Protein AF-A0A0Q9AGZ7-F1 (afdb_monomer)

Nearest PDB structures (foldseek):
  6tye-assembly1_F  TM=3.875E-01  e=1.048E-02  Mycobacterium tuberculosis
  6jcy-assembly1_F  TM=3.691E-01  e=4.729E-02  Mycobacterium tuberculosis H37Rv
  3mzy-assembly1_A  TM=5.486E-01  e=6.631E+00  Fusobacterium nucleatum subsp. nucleatum ATCC 25586

Foldseek 3Di:
DDPPPLCQACADDPSNPVNLVVLLPPPPQPPDDQLPLPDCSRHDPVLDDPDPVSSLVSLCSNQLVVQLVLQLVVCVVQDDPVCSVVLSVVLSVVLSVVLVVCVVVDPRSSVVSNLSSVVSVQVPHDPVRRPLDDQLVNVLVLLDPPDDDPPDPVVVSVVSVVLVVVLLVPDDPPLSVLSVVVSVPDDLVRSCVVVVHDSVVSVVSPVVSSVSSRVVSVVVVVVVVVVVVVVVVCVVVVVVVVVVVCVVVVVPD

Solvent-accessible surface area (backbone atoms only — not comparable to full-atom values): 14685 Å² total; per-residue (Å²): 135,83,83,77,81,52,75,45,14,52,50,86,54,87,74,7,57,64,36,32,49,55,64,73,67,55,86,64,74,95,75,61,73,81,64,57,59,76,43,65,83,38,37,37,81,86,64,52,52,94,52,78,68,37,42,54,51,44,40,44,71,63,45,47,68,56,49,37,53,53,43,46,60,55,33,66,79,79,42,60,81,91,50,31,60,62,53,26,53,54,39,38,53,52,33,56,56,58,40,61,80,44,43,88,76,45,96,53,46,72,60,51,44,54,53,50,33,50,54,52,51,55,70,72,38,56,80,91,70,46,73,84,68,76,58,61,86,56,53,46,67,65,56,73,87,85,69,88,62,96,84,60,63,69,62,61,57,51,54,52,50,53,53,49,52,52,49,47,67,71,42,58,85,69,31,30,57,53,48,52,44,43,55,74,66,48,50,61,64,55,49,9,60,77,69,73,47,52,50,67,58,44,52,50,34,46,53,50,46,50,51,53,45,47,53,50,45,54,47,54,48,51,52,52,53,51,51,52,52,49,51,53,49,51,65,55,46,51,59,52,51,51,53,52,51,39,57,72,70,62,70,68,129

pLDDT: mean 76.77, std 16.95, range [33.75, 97.56]

Mean predicted aligned error: 14.32 Å

Structure (mmCIF, N/CA/C/O backbone):
data_AF-A0A0Q9AGZ7-F1
#
_entry.id   AF-A0A0Q9AGZ7-F1
#
loop_
_atom_site.group_PDB
_atom_site.id
_atom_site.type_symbol
_atom_site.label_atom_id
_atom_site.label_alt_id
_atom_site.label_comp_id
_atom_site.label_asym_id
_atom_site.label_entity_id
_atom_site.label_seq_id
_atom_site.pdbx_PDB_ins_code
_atom_site.Cartn_x
_atom_site.Cartn_y
_atom_site.Cartn_z
_atom_site.occupancy
_atom_site.B_iso_or_equiv
_atom_site.auth_seq_id
_atom_site.auth_comp_id
_atom_site.auth_asym_id
_atom_site.auth_atom_id
_atom_site.pdbx_PDB_model_num
ATOM 1 N N . MET A 1 1 ? -26.640 -14.065 -37.646 1.00 38.88 1 MET A N 1
ATOM 2 C CA . MET A 1 1 ? -25.743 -13.025 -37.095 1.00 38.88 1 MET A CA 1
ATOM 3 C C . MET A 1 1 ? -26.274 -12.614 -35.732 1.00 38.88 1 MET A C 1
ATOM 5 O O . MET A 1 1 ? -27.255 -11.886 -35.666 1.00 38.88 1 MET A O 1
ATOM 9 N N . LEU A 1 2 ? -25.707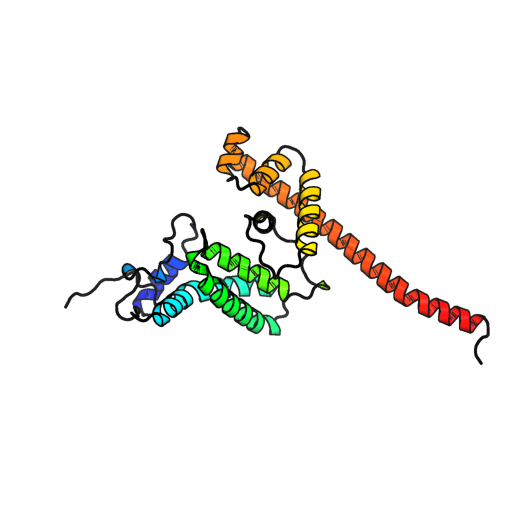 -13.154 -34.653 1.00 33.75 2 LEU A N 1
ATOM 10 C CA . LEU A 1 2 ? -26.087 -12.782 -33.288 1.00 33.75 2 LEU A CA 1
ATOM 11 C C . LEU A 1 2 ? -25.382 -11.466 -32.945 1.00 33.75 2 LEU A C 1
ATOM 13 O O . LEU A 1 2 ? -24.158 -11.434 -32.840 1.00 33.75 2 LEU A O 1
ATOM 17 N N . LYS A 1 3 ? -26.145 -10.376 -32.809 1.00 38.19 3 LYS A N 1
ATOM 18 C CA . LYS A 1 3 ? -25.663 -9.152 -32.160 1.00 38.19 3 LYS A CA 1
ATOM 19 C C . LYS A 1 3 ? -25.454 -9.490 -30.687 1.00 38.19 3 LYS A C 1
ATOM 21 O O . LYS A 1 3 ? -26.411 -9.563 -29.922 1.00 38.19 3 LYS A O 1
ATOM 26 N N . ASN A 1 4 ? -24.213 -9.792 -30.327 1.00 45.59 4 ASN A N 1
ATOM 27 C CA . ASN A 1 4 ? -23.828 -10.049 -28.950 1.00 45.59 4 ASN A CA 1
ATOM 28 C C . ASN A 1 4 ? -23.825 -8.694 -28.223 1.00 45.59 4 ASN A C 1
ATOM 30 O O . ASN A 1 4 ? -22.863 -7.938 -28.319 1.00 45.59 4 ASN A O 1
ATOM 34 N N . ASN A 1 5 ? -24.946 -8.364 -27.577 1.00 46.03 5 ASN A N 1
ATOM 35 C CA . ASN A 1 5 ? -25.143 -7.176 -26.744 1.00 46.03 5 ASN A CA 1
ATOM 36 C C . ASN A 1 5 ? -24.311 -7.277 -25.451 1.00 46.03 5 ASN A C 1
ATOM 38 O O . ASN A 1 5 ? -24.857 -7.323 -24.352 1.00 46.03 5 ASN A O 1
ATOM 42 N N . SER A 1 6 ? -22.983 -7.319 -25.550 1.00 52.56 6 SER A N 1
ATOM 43 C CA . SER A 1 6 ? -22.134 -7.066 -24.388 1.00 52.56 6 SER A CA 1
ATOM 44 C C . SER A 1 6 ? -22.050 -5.550 -24.188 1.00 52.56 6 SER A C 1
ATOM 46 O O . SER A 1 6 ? -21.030 -4.939 -24.495 1.00 52.56 6 SER A O 1
ATOM 48 N N . THR A 1 7 ? -23.111 -4.930 -23.665 1.00 62.38 7 THR A N 1
ATOM 49 C CA . THR A 1 7 ? -23.115 -3.517 -23.217 1.00 62.38 7 THR A C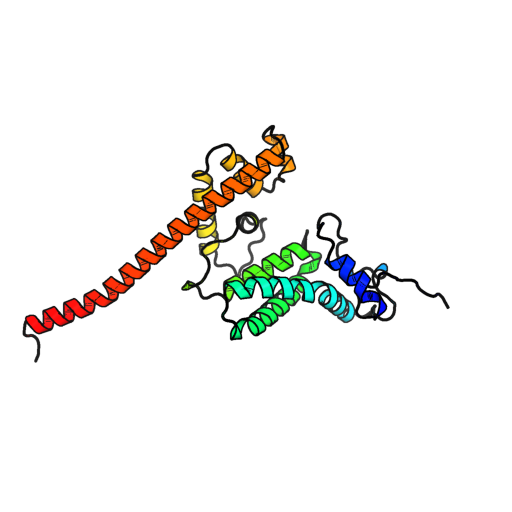A 1
ATOM 50 C C . THR A 1 7 ? -22.111 -3.242 -22.089 1.00 62.38 7 THR A C 1
ATOM 52 O O . THR A 1 7 ? -22.008 -2.122 -21.600 1.00 62.38 7 THR A O 1
ATOM 55 N N . HIS A 1 8 ? -21.362 -4.259 -21.657 1.00 74.19 8 HIS A N 1
ATOM 56 C CA . HIS A 1 8 ? -20.438 -4.205 -20.534 1.00 74.19 8 HIS A CA 1
ATOM 57 C C . HIS A 1 8 ? -19.074 -4.816 -20.877 1.00 74.19 8 HIS A C 1
ATOM 59 O O . HIS A 1 8 ? -18.523 -5.593 -20.103 1.00 74.19 8 HIS A O 1
ATOM 65 N N . CYS A 1 9 ? -18.531 -4.494 -22.056 1.00 83.25 9 CYS A N 1
ATOM 66 C CA . CYS A 1 9 ? -17.141 -4.829 -22.361 1.00 83.25 9 CYS A CA 1
ATOM 67 C C . CYS A 1 9 ? -16.195 -4.021 -21.454 1.00 83.25 9 CYS A C 1
ATOM 69 O O . CYS A 1 9 ? -16.395 -2.822 -21.276 1.00 83.25 9 CYS A O 1
ATOM 71 N N . LEU A 1 10 ? -15.150 -4.651 -20.915 1.00 84.19 10 LEU A N 1
ATOM 72 C CA . LEU A 1 10 ? -14.108 -3.998 -20.108 1.00 84.19 10 LEU A CA 1
ATOM 73 C C . LEU A 1 10 ? -12.858 -3.583 -20.909 1.00 84.19 10 LEU A C 1
ATOM 75 O O . LEU A 1 10 ? -11.932 -3.009 -20.338 1.00 84.19 10 LEU A O 1
ATOM 79 N N . GLY A 1 11 ? -12.827 -3.862 -22.216 1.00 81.69 11 GLY A N 1
ATOM 80 C CA . GLY A 1 11 ? -11.706 -3.550 -23.111 1.00 81.69 11 GLY A CA 1
ATOM 81 C C . GLY A 1 11 ? -11.630 -2.086 -23.561 1.00 81.69 11 GLY A C 1
ATOM 82 O O . GLY A 1 11 ? -12.098 -1.183 -22.868 1.00 81.69 11 GLY A O 1
ATOM 83 N N . TRP A 1 12 ? -11.036 -1.842 -24.734 1.00 77.44 12 TRP A N 1
ATOM 84 C CA . TRP A 1 12 ? -10.798 -0.503 -25.312 1.00 77.44 12 TRP A CA 1
ATOM 85 C C . TRP A 1 12 ? -11.701 -0.153 -26.514 1.00 77.44 12 TRP A C 1
ATOM 87 O O . TRP A 1 12 ? -11.361 0.731 -27.296 1.00 77.44 12 TRP A O 1
ATOM 97 N N . CYS A 1 13 ? -12.833 -0.835 -26.708 1.00 81.62 13 CYS A N 1
ATOM 98 C CA . CYS A 1 13 ? -13.791 -0.439 -27.746 1.00 81.62 13 CYS A CA 1
ATOM 99 C C . CYS A 1 13 ? -14.525 0.865 -27.365 1.00 81.62 13 CYS A C 1
ATOM 101 O O . CYS A 1 13 ? -14.605 1.219 -26.195 1.00 81.62 13 CYS A O 1
ATOM 103 N N . GLU A 1 14 ? -15.079 1.600 -28.331 1.00 75.00 14 GLU A N 1
ATOM 104 C CA . GLU A 1 14 ? -15.773 2.871 -28.042 1.00 75.00 14 GLU A CA 1
ATOM 105 C C . GLU A 1 14 ? -16.910 2.696 -27.015 1.00 75.00 14 GLU A C 1
ATOM 107 O O . GLU A 1 14 ? -17.035 3.496 -26.089 1.00 75.00 14 GLU A O 1
ATOM 112 N N . ASP A 1 15 ? -17.624 1.569 -27.079 1.00 70.00 15 ASP A N 1
ATOM 113 C CA . ASP A 1 15 ? -18.735 1.235 -26.178 1.00 70.00 15 ASP A CA 1
ATOM 114 C C . ASP A 1 15 ? -18.304 0.777 -24.765 1.00 70.00 15 ASP A C 1
ATOM 116 O O . ASP A 1 15 ? -19.149 0.589 -23.890 1.00 70.00 15 ASP A O 1
ATOM 120 N N . SER A 1 16 ? -17.007 0.557 -24.499 1.00 73.19 16 SER A N 1
ATOM 121 C CA . SER A 1 16 ? -16.539 0.037 -23.199 1.00 73.19 16 SER A CA 1
ATOM 122 C C . SER A 1 16 ? -16.170 1.117 -22.189 1.00 73.19 16 SER A C 1
ATOM 124 O O . SER A 1 16 ? -15.950 0.796 -21.020 1.00 73.19 16 SER A O 1
ATOM 126 N N . GLN A 1 17 ? -16.090 2.391 -22.587 1.00 72.25 17 GLN A N 1
ATOM 127 C CA . GLN A 1 17 ? -15.606 3.445 -21.689 1.00 72.25 17 GLN A CA 1
ATOM 128 C C . GLN A 1 17 ? -16.493 3.607 -20.448 1.00 72.25 17 GLN A C 1
ATOM 130 O O . GLN A 1 17 ? -15.970 3.675 -19.334 1.00 72.25 17 GLN A O 1
ATOM 135 N N . GLU A 1 18 ? -17.817 3.601 -20.621 1.00 74.81 18 GLU A N 1
ATOM 136 C CA . GLU A 1 18 ? -18.776 3.722 -19.517 1.00 74.81 18 GLU A CA 1
ATOM 137 C C . GLU A 1 18 ? -18.769 2.489 -18.607 1.00 74.81 18 GLU A C 1
ATOM 139 O O . GLU A 1 18 ? -18.687 2.619 -17.386 1.00 74.81 18 GLU A O 1
ATOM 144 N N . ALA A 1 19 ? -18.787 1.285 -19.185 1.00 74.31 19 ALA A N 1
ATOM 145 C CA . ALA A 1 19 ? -18.756 0.036 -18.426 1.00 74.31 19 ALA A CA 1
ATOM 146 C C . ALA A 1 19 ? -17.454 -0.122 -17.632 1.00 74.31 19 ALA A C 1
ATOM 148 O O . ALA A 1 19 ? -17.472 -0.501 -16.458 1.00 74.31 19 ALA A O 1
ATOM 149 N N . ARG A 1 20 ? -16.323 0.237 -18.247 1.00 76.88 20 ARG A N 1
ATOM 150 C CA . ARG A 1 20 ? -15.022 0.255 -17.585 1.00 76.88 20 ARG A CA 1
ATOM 151 C C . ARG A 1 20 ? -15.013 1.296 -16.474 1.00 76.88 20 ARG A C 1
ATOM 153 O O . ARG A 1 20 ? -14.640 0.961 -15.359 1.00 76.88 20 ARG A O 1
ATOM 160 N N . ALA A 1 21 ? -15.475 2.522 -16.715 1.00 72.50 21 ALA A N 1
ATOM 161 C CA . ALA A 1 21 ? -15.582 3.532 -15.662 1.00 72.50 21 ALA A CA 1
ATOM 162 C C . ALA A 1 21 ? -16.439 3.028 -14.486 1.00 72.50 21 ALA A C 1
ATOM 164 O O . ALA A 1 21 ? -15.986 3.069 -13.344 1.00 72.50 21 ALA A O 1
ATOM 165 N N . ALA A 1 22 ? -17.616 2.460 -14.752 1.00 74.75 22 ALA A N 1
ATOM 166 C CA . ALA A 1 22 ? -18.500 1.905 -13.728 1.00 74.75 22 ALA A CA 1
ATOM 167 C C . ALA A 1 22 ? -17.847 0.765 -12.924 1.00 74.75 22 ALA A C 1
ATOM 169 O O . ALA A 1 22 ? -17.960 0.727 -11.697 1.00 74.75 22 ALA A O 1
ATOM 170 N N . PHE A 1 23 ? -17.118 -0.135 -13.590 1.00 75.94 23 PHE A N 1
ATOM 171 C CA . PHE A 1 23 ? -16.358 -1.198 -12.930 1.00 75.94 23 PHE A CA 1
ATOM 172 C C . PHE A 1 23 ? -15.219 -0.635 -12.066 1.00 75.94 23 PHE A C 1
ATOM 174 O O . PHE A 1 23 ? -15.016 -1.056 -10.926 1.00 75.94 23 PHE A O 1
ATOM 181 N N . LEU A 1 24 ? -14.489 0.361 -12.577 1.00 68.44 24 LEU A N 1
ATOM 182 C CA . LEU A 1 24 ? -13.364 0.975 -11.872 1.00 68.44 24 LEU A CA 1
ATOM 183 C C . LEU A 1 24 ? -13.814 1.833 -10.674 1.00 68.44 24 LEU A C 1
ATOM 185 O O . LEU A 1 24 ? -13.059 1.917 -9.709 1.00 68.44 24 LEU A O 1
ATOM 189 N N . HIS A 1 25 ? -15.014 2.425 -10.711 1.00 65.69 25 HIS A N 1
ATOM 190 C CA . HIS A 1 25 ? -15.556 3.320 -9.675 1.00 65.69 25 HIS A CA 1
ATOM 191 C C . HIS A 1 25 ? -16.361 2.626 -8.561 1.00 65.69 25 HIS A C 1
ATOM 193 O O . HIS A 1 25 ? -16.816 3.291 -7.632 1.00 65.69 25 HIS A O 1
ATOM 199 N N . ARG A 1 26 ? -16.562 1.304 -8.613 1.00 64.81 26 ARG A N 1
ATOM 200 C CA . ARG A 1 26 ? -17.284 0.574 -7.556 1.00 64.81 26 ARG A CA 1
ATOM 201 C C . ARG A 1 26 ? -16.394 0.356 -6.324 1.00 64.81 26 ARG A C 1
ATOM 203 O O . ARG A 1 26 ? -15.744 -0.676 -6.226 1.00 64.81 26 ARG A O 1
ATOM 210 N N . ASP A 1 27 ? -16.373 1.288 -5.379 1.00 50.12 27 ASP A N 1
ATOM 211 C CA . ASP A 1 27 ? -15.513 1.253 -4.173 1.00 50.12 27 ASP A CA 1
ATOM 212 C C . ASP A 1 27 ? -15.799 0.104 -3.169 1.00 50.12 27 ASP A C 1
ATOM 214 O O . ASP A 1 27 ? -15.207 0.055 -2.096 1.00 50.12 27 ASP A O 1
ATOM 218 N N . ASN A 1 28 ? -16.695 -0.839 -3.485 1.00 53.59 28 ASN A N 1
ATOM 219 C CA . ASN A 1 28 ? -17.055 -1.940 -2.589 1.00 53.59 28 ASN A CA 1
ATOM 220 C C . ASN A 1 28 ? -16.285 -3.221 -2.967 1.00 53.59 28 ASN A C 1
ATOM 222 O O . ASN A 1 28 ? -16.709 -3.981 -3.843 1.00 53.59 28 ASN A O 1
ATOM 226 N N . ASP A 1 29 ? -15.135 -3.443 -2.327 1.00 55.62 29 ASP A N 1
ATOM 227 C CA . ASP A 1 29 ? -14.189 -4.517 -2.670 1.00 55.62 29 ASP A CA 1
ATOM 228 C C . ASP A 1 29 ? -14.713 -5.939 -2.380 1.00 55.62 29 ASP A C 1
ATOM 230 O O . ASP A 1 29 ? -14.321 -6.892 -3.054 1.00 55.62 29 ASP A O 1
ATOM 234 N N . ALA A 1 30 ? -15.658 -6.101 -1.445 1.00 51.34 30 ALA A N 1
ATOM 235 C CA . ALA A 1 30 ? -16.110 -7.413 -0.961 1.00 51.34 30 ALA A CA 1
ATOM 236 C C . ALA A 1 30 ? -16.908 -8.261 -1.979 1.00 51.34 30 ALA A C 1
ATOM 238 O O . ALA A 1 30 ? -17.096 -9.456 -1.766 1.00 51.34 30 ALA A O 1
ATOM 239 N N . GLN A 1 31 ? -17.394 -7.673 -3.078 1.00 57.59 31 GLN A N 1
ATOM 240 C CA . GLN A 1 31 ? -18.255 -8.358 -4.062 1.00 57.59 31 GLN A CA 1
ATOM 241 C C . GLN A 1 31 ? -17.650 -8.428 -5.469 1.00 57.59 31 GLN A C 1
ATOM 243 O O . GLN A 1 31 ? -18.339 -8.788 -6.426 1.00 57.59 31 GLN A O 1
ATOM 248 N N . ARG A 1 32 ? -16.375 -8.066 -5.636 1.00 65.12 32 ARG A N 1
ATOM 249 C CA . ARG A 1 32 ? -15.755 -8.069 -6.963 1.00 65.12 32 ARG A CA 1
ATOM 250 C C . ARG A 1 32 ? -15.407 -9.501 -7.388 1.00 65.12 32 ARG A C 1
ATOM 252 O O . ARG A 1 32 ? -14.723 -10.204 -6.640 1.00 65.12 32 ARG A O 1
ATOM 259 N N . PRO A 1 33 ? -15.841 -9.950 -8.580 1.00 67.94 33 PRO A N 1
ATOM 260 C CA . PRO A 1 33 ? -15.463 -11.262 -9.075 1.00 67.94 33 PRO A CA 1
ATOM 261 C C . PRO A 1 33 ? -13.941 -11.340 -9.224 1.00 67.94 33 PRO A C 1
ATOM 263 O O . PRO A 1 33 ? -13.299 -10.432 -9.753 1.00 67.94 33 PRO A O 1
ATOM 266 N N . LYS A 1 34 ? -13.344 -12.432 -8.741 1.00 69.75 34 LYS A N 1
ATOM 267 C CA . LYS A 1 34 ? -11.923 -12.700 -8.975 1.00 69.75 34 LYS A CA 1
ATOM 268 C C . LYS A 1 34 ? -11.729 -13.012 -10.459 1.00 69.75 34 LYS A C 1
ATOM 270 O O . LYS A 1 34 ? -12.548 -13.703 -11.053 1.00 69.75 34 LYS A O 1
ATOM 275 N N . ARG A 1 35 ? -10.619 -12.541 -11.035 1.00 79.00 35 ARG A N 1
ATOM 276 C CA . ARG A 1 35 ? -10.187 -12.878 -12.405 1.00 79.00 35 ARG A CA 1
ATOM 277 C C . ARG A 1 35 ? -11.166 -12.477 -13.517 1.00 79.00 35 ARG A C 1
ATOM 279 O O . ARG A 1 35 ? -11.334 -13.191 -14.496 1.00 79.00 35 ARG A O 1
ATOM 286 N N . VAL A 1 36 ? -11.757 -11.287 -13.422 1.00 83.69 36 VAL A N 1
ATOM 287 C CA . VAL A 1 36 ? -12.671 -10.746 -14.455 1.00 83.69 36 VAL A CA 1
ATOM 288 C C . VAL A 1 36 ? -12.034 -10.687 -15.858 1.00 83.69 36 VAL A C 1
ATOM 290 O O . VAL A 1 36 ? -12.717 -10.777 -16.874 1.00 83.69 36 VAL A O 1
ATOM 293 N N . TYR A 1 37 ? -10.705 -10.598 -15.942 1.00 83.00 37 TYR A N 1
ATOM 294 C CA . TYR A 1 37 ? -9.958 -10.649 -17.205 1.00 83.00 37 TYR A CA 1
ATOM 295 C C . TYR A 1 37 ? -9.931 -12.046 -17.873 1.00 83.00 37 TYR A C 1
ATOM 297 O O . TYR A 1 37 ? -9.598 -12.148 -19.056 1.00 83.00 37 TYR A O 1
ATOM 305 N N . GLU A 1 38 ? -10.301 -13.111 -17.150 1.00 84.12 38 GLU A N 1
ATOM 306 C CA . GLU A 1 38 ? -10.467 -14.485 -17.664 1.00 84.12 38 GLU A CA 1
ATOM 307 C C . GLU A 1 38 ? -11.916 -14.793 -18.069 1.00 84.12 38 GLU A C 1
ATOM 309 O O . GLU A 1 38 ? -12.152 -15.723 -18.838 1.00 84.12 38 GLU A O 1
ATOM 314 N N . ASP A 1 39 ? -12.894 -14.020 -17.595 1.00 85.25 39 ASP A N 1
ATOM 315 C CA . ASP A 1 39 ? -14.305 -14.277 -17.869 1.00 85.25 39 ASP A CA 1
ATOM 316 C C . ASP A 1 39 ? -14.749 -13.594 -19.169 1.00 85.25 39 ASP A C 1
ATOM 318 O O . ASP A 1 39 ? -14.981 -12.385 -19.213 1.00 85.25 39 ASP A O 1
ATOM 322 N N . ARG A 1 40 ? -14.909 -14.398 -20.230 1.00 84.50 40 ARG A N 1
ATOM 323 C CA . ARG A 1 40 ? -15.326 -13.966 -21.576 1.00 84.50 40 ARG A CA 1
ATOM 324 C C . ARG A 1 40 ? -16.629 -13.159 -21.582 1.00 84.50 40 ARG A C 1
ATOM 326 O O . ARG A 1 40 ? -16.821 -12.377 -22.508 1.00 84.50 40 ARG A O 1
ATOM 333 N N . ALA A 1 41 ? -17.501 -13.295 -20.578 1.00 85.94 41 ALA A N 1
ATOM 334 C CA . ALA A 1 41 ? -18.742 -12.522 -20.492 1.00 85.94 41 ALA A CA 1
ATOM 335 C C . ALA A 1 41 ? -18.508 -11.004 -20.351 1.00 85.94 41 ALA A C 1
ATOM 337 O O . ALA A 1 41 ? -19.362 -10.213 -20.751 1.00 85.94 41 ALA A O 1
ATOM 338 N N . TRP A 1 42 ? -17.344 -10.592 -19.839 1.00 83.56 42 TRP A N 1
ATOM 339 C CA . TRP A 1 42 ? -16.972 -9.184 -19.641 1.00 83.56 42 TRP A CA 1
ATOM 340 C C . TRP A 1 42 ? -16.251 -8.558 -20.836 1.00 83.56 42 TRP A C 1
ATOM 342 O O . TRP A 1 42 ? -15.779 -7.423 -20.754 1.00 83.56 42 TRP A O 1
ATOM 352 N N . TRP A 1 43 ? -16.129 -9.279 -21.952 1.00 84.12 43 TRP A N 1
ATOM 353 C CA . TRP A 1 43 ? -15.342 -8.844 -23.102 1.00 84.12 43 TRP A CA 1
ATOM 354 C C . TRP A 1 43 ? -16.134 -9.019 -24.391 1.00 84.12 43 TRP A C 1
ATOM 356 O O . TRP A 1 43 ? -16.730 -10.063 -24.649 1.00 84.12 43 TRP A O 1
ATOM 366 N N . CYS A 1 44 ? -16.118 -7.995 -25.242 1.00 84.88 44 CYS A N 1
ATOM 367 C CA . CYS A 1 44 ? -16.667 -8.125 -26.582 1.00 84.88 44 CYS A CA 1
ATOM 368 C C . CYS A 1 44 ? -15.751 -9.017 -27.444 1.00 84.88 44 CYS A C 1
ATOM 370 O O . CYS A 1 44 ? -14.554 -9.137 -27.157 1.00 84.88 44 CYS A O 1
ATOM 372 N N . PRO A 1 45 ? -16.261 -9.599 -28.546 1.00 82.62 45 PRO A N 1
ATOM 373 C CA . PRO A 1 45 ? -15.453 -10.431 -29.438 1.00 82.62 45 PRO A CA 1
ATOM 374 C C . PRO A 1 45 ? -14.198 -9.740 -29.991 1.00 82.62 45 PRO A C 1
ATOM 376 O O . PRO A 1 45 ? -13.229 -10.421 -30.293 1.00 82.62 45 PRO A O 1
ATOM 379 N N . ALA A 1 46 ? -14.202 -8.407 -30.110 1.00 81.81 46 ALA A N 1
ATOM 380 C CA . ALA A 1 46 ? -13.054 -7.642 -30.597 1.00 81.81 46 ALA A CA 1
ATOM 381 C C . ALA A 1 46 ? -11.953 -7.450 -29.536 1.00 81.81 46 ALA A C 1
ATOM 383 O O . ALA A 1 46 ? -10.777 -7.367 -29.878 1.00 81.81 46 ALA A O 1
ATOM 384 N N . CYS A 1 47 ? -12.319 -7.373 -28.252 1.00 81.94 47 CYS A N 1
ATOM 385 C CA . CYS A 1 47 ? -11.364 -7.220 -27.149 1.00 81.94 47 CYS A CA 1
ATOM 386 C C . CYS A 1 47 ? -10.931 -8.565 -26.548 1.00 81.94 47 CYS A C 1
ATOM 388 O O . CYS A 1 47 ? -9.935 -8.627 -25.829 1.00 81.94 47 CYS A O 1
ATOM 390 N N . TRP A 1 48 ? -11.662 -9.645 -26.833 1.00 84.50 48 TRP A N 1
ATOM 391 C CA . TRP A 1 48 ? -11.274 -10.991 -26.440 1.00 84.50 48 TRP A CA 1
ATOM 392 C C . TRP A 1 48 ? -10.209 -11.548 -27.387 1.00 84.50 48 TRP A C 1
ATOM 394 O O . TRP A 1 48 ? -10.440 -11.692 -28.585 1.00 84.50 48 TRP A O 1
ATOM 404 N N . ARG A 1 49 ? -9.054 -11.914 -26.832 1.00 77.44 49 ARG A N 1
ATOM 405 C CA . ARG A 1 49 ? -7.986 -12.617 -27.551 1.00 77.44 49 ARG A CA 1
ATOM 406 C C . ARG A 1 49 ? -7.803 -13.995 -26.924 1.00 77.44 49 ARG A C 1
ATOM 408 O O . ARG A 1 49 ? -7.655 -14.096 -25.705 1.00 77.44 49 ARG A O 1
ATOM 415 N N . GLU A 1 50 ? -7.898 -15.044 -27.736 1.00 76.31 50 GLU A N 1
ATOM 416 C CA . GLU A 1 50 ? -7.862 -16.442 -27.269 1.00 76.31 50 GLU A CA 1
ATOM 417 C C . GLU A 1 50 ? -6.446 -16.932 -26.929 1.00 76.31 50 GLU A C 1
ATOM 419 O O . GLU A 1 50 ? -6.291 -17.999 -26.341 1.00 76.31 50 GLU A O 1
ATOM 424 N N . ASP A 1 51 ? -5.415 -16.151 -27.248 1.00 75.50 51 ASP A N 1
ATOM 425 C CA . ASP A 1 51 ? -4.038 -16.456 -26.894 1.00 75.50 51 ASP A CA 1
ATOM 426 C C . ASP A 1 51 ? -3.733 -16.177 -25.412 1.00 75.50 51 ASP A C 1
ATOM 428 O O . ASP A 1 51 ? -4.357 -15.355 -24.736 1.00 75.50 51 ASP A O 1
ATOM 432 N N . SER A 1 52 ? -2.724 -16.879 -24.889 1.00 62.59 52 SER A N 1
ATOM 433 C CA . SER A 1 52 ? -2.236 -16.681 -23.520 1.00 62.59 52 SER A CA 1
ATOM 434 C C . SER A 1 52 ? -1.664 -15.276 -23.305 1.00 62.59 52 SER A C 1
ATOM 436 O O . SER A 1 52 ? -1.780 -14.736 -22.205 1.00 62.59 52 SER A O 1
ATOM 438 N N . ALA A 1 53 ? -1.109 -14.660 -24.355 1.00 74.12 53 ALA A N 1
ATOM 439 C CA . ALA A 1 53 ? -0.689 -13.260 -24.347 1.00 74.12 53 ALA A CA 1
ATOM 440 C C . ALA A 1 53 ? -1.881 -12.314 -24.114 1.00 74.12 53 ALA A C 1
ATOM 442 O O . ALA A 1 53 ? -1.799 -11.401 -23.293 1.00 74.12 53 ALA A O 1
ATOM 443 N N . GLY A 1 54 ? -3.035 -12.616 -24.714 1.00 81.31 54 GLY A N 1
ATOM 444 C CA . GLY A 1 54 ? -4.270 -11.869 -24.539 1.00 81.31 54 GLY A CA 1
ATOM 445 C C . GLY A 1 54 ? -4.783 -11.807 -23.103 1.00 81.31 54 GLY A C 1
ATOM 446 O O . GLY A 1 54 ? -5.455 -10.842 -22.744 1.00 81.31 54 GLY A O 1
ATOM 447 N N . ALA A 1 55 ? -4.481 -12.803 -22.265 1.00 83.44 55 ALA A N 1
ATOM 448 C CA . ALA A 1 55 ? -4.874 -12.778 -20.857 1.00 83.44 55 ALA A CA 1
ATOM 449 C C . ALA A 1 55 ? -4.103 -11.709 -20.067 1.00 83.44 55 ALA A C 1
ATOM 451 O O . ALA A 1 55 ? -4.711 -10.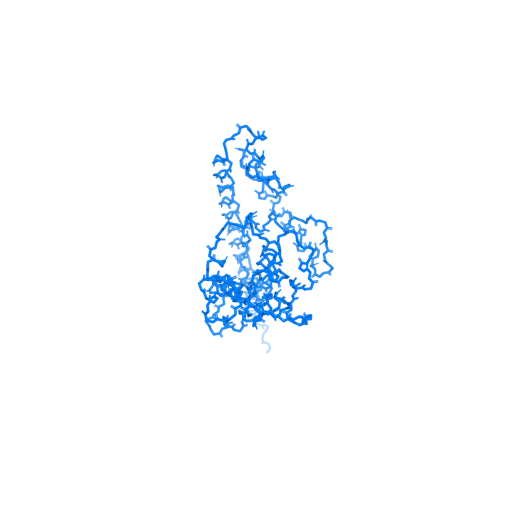994 -19.267 1.00 83.44 55 ALA A O 1
ATOM 452 N N . TYR A 1 56 ? -2.798 -11.562 -20.326 1.00 87.94 56 TYR A N 1
ATOM 453 C CA . TYR A 1 56 ? -1.994 -10.508 -19.709 1.00 87.94 56 TYR A CA 1
ATOM 454 C C . TYR A 1 56 ? -2.389 -9.125 -20.226 1.00 87.94 56 TYR A C 1
ATOM 456 O O . TYR A 1 56 ? -2.507 -8.206 -19.425 1.00 87.94 56 TYR A O 1
ATOM 464 N N . ASP A 1 57 ? -2.659 -8.974 -21.523 1.00 88.44 57 ASP A N 1
ATOM 465 C CA . ASP A 1 57 ? -3.081 -7.685 -22.087 1.00 88.44 57 ASP A CA 1
ATOM 466 C C . ASP A 1 57 ? -4.383 -7.194 -21.437 1.00 88.44 57 ASP A C 1
ATOM 468 O O . ASP A 1 57 ? -4.465 -6.066 -20.955 1.00 88.44 57 ASP A O 1
ATOM 472 N N . ARG A 1 58 ? -5.381 -8.079 -21.312 1.00 89.06 58 ARG A N 1
ATOM 473 C CA . ARG A 1 58 ? -6.651 -7.774 -20.630 1.00 89.06 58 ARG A CA 1
ATOM 474 C C . ARG A 1 58 ? -6.462 -7.453 -19.153 1.00 89.06 58 ARG A C 1
ATOM 476 O O . ARG A 1 58 ? -7.108 -6.552 -18.619 1.00 89.06 58 ARG A O 1
ATOM 483 N N . PHE A 1 59 ? -5.587 -8.202 -18.489 1.00 90.44 59 PHE A N 1
ATOM 484 C CA . PHE A 1 59 ? -5.189 -7.934 -17.116 1.00 90.44 59 PHE A CA 1
ATOM 485 C C . PHE A 1 59 ? -4.563 -6.536 -16.985 1.00 90.44 59 PHE A C 1
ATOM 487 O O . PHE A 1 59 ? -4.968 -5.739 -16.135 1.00 90.44 59 PHE A O 1
ATOM 494 N N . HIS A 1 60 ? -3.611 -6.223 -17.862 1.00 91.69 60 HIS A N 1
ATOM 495 C CA . HIS A 1 60 ? -2.902 -4.958 -17.895 1.00 91.69 60 HIS A CA 1
ATOM 496 C C . HIS A 1 60 ? -3.872 -3.794 -18.109 1.00 91.69 60 HIS A C 1
ATOM 498 O O . HIS A 1 60 ? -3.941 -2.892 -17.276 1.00 91.69 60 HIS A O 1
ATOM 504 N N . ASP A 1 61 ? -4.696 -3.871 -19.151 1.00 88.00 61 ASP A N 1
ATOM 505 C CA . ASP A 1 61 ? -5.696 -2.864 -19.508 1.00 88.00 61 ASP A CA 1
ATOM 506 C C . ASP A 1 61 ? -6.671 -2.540 -18.371 1.00 88.00 61 ASP A C 1
ATOM 508 O O . ASP A 1 61 ? -7.095 -1.390 -18.205 1.00 88.00 61 ASP A O 1
ATOM 512 N N . LEU A 1 62 ? -7.035 -3.552 -17.581 1.00 88.38 62 LEU A N 1
ATOM 513 C CA . LEU A 1 62 ? -8.000 -3.409 -16.501 1.00 88.38 62 LEU A CA 1
ATOM 514 C C . LEU A 1 62 ? -7.393 -2.754 -15.252 1.00 88.38 62 LEU A C 1
ATOM 516 O O . LEU A 1 62 ? -8.034 -1.906 -14.621 1.00 88.38 62 LEU A O 1
ATOM 520 N N . TYR A 1 63 ? -6.176 -3.148 -14.869 1.00 90.56 63 TYR A N 1
ATOM 521 C CA . TYR A 1 63 ? -5.607 -2.796 -13.564 1.00 90.56 63 TYR A CA 1
ATOM 522 C C . TYR A 1 63 ? -4.531 -1.707 -13.611 1.00 90.56 63 TYR A C 1
ATOM 524 O O . TYR A 1 63 ? -4.446 -0.910 -12.668 1.00 90.56 63 TYR A O 1
ATOM 532 N N . GLU A 1 64 ? -3.756 -1.604 -14.695 1.00 94.31 64 GLU A N 1
ATOM 533 C CA . GLU A 1 64 ? -2.639 -0.655 -14.804 1.00 94.31 64 GLU A CA 1
ATOM 534 C C . GLU A 1 64 ? -3.079 0.806 -14.601 1.00 94.31 64 GLU A C 1
ATOM 536 O O . GLU A 1 64 ? -2.478 1.482 -13.762 1.00 94.31 64 GLU A O 1
ATOM 541 N N . PRO A 1 65 ? -4.178 1.314 -15.199 1.00 90.88 65 PRO A N 1
ATOM 542 C CA . PRO A 1 65 ? -4.591 2.702 -14.987 1.00 90.88 65 PRO A CA 1
ATOM 543 C C . PRO A 1 65 ? -4.902 3.048 -13.520 1.00 90.88 65 PRO A C 1
ATOM 545 O O . PRO A 1 65 ? -4.637 4.171 -13.074 1.00 90.88 65 PRO A O 1
ATOM 548 N N . ARG A 1 66 ? -5.463 2.099 -12.754 1.00 88.56 66 ARG A N 1
ATOM 549 C CA . ARG A 1 66 ? -5.777 2.279 -11.323 1.00 88.56 66 ARG A CA 1
ATOM 550 C C . ARG A 1 66 ? -4.517 2.266 -10.486 1.00 88.56 66 ARG A C 1
ATOM 552 O O . ARG A 1 66 ? -4.321 3.170 -9.669 1.00 88.56 66 ARG A O 1
ATOM 559 N N . LEU A 1 67 ? -3.665 1.276 -10.722 1.00 92.94 67 LEU A N 1
ATOM 560 C CA . LEU A 1 67 ? -2.386 1.168 -10.051 1.00 92.94 67 LEU A CA 1
ATOM 561 C C . LEU A 1 67 ? -1.527 2.409 -10.310 1.00 92.94 67 LEU A C 1
ATOM 563 O O . LEU A 1 67 ? -1.078 3.050 -9.362 1.00 92.94 67 LEU A O 1
ATOM 567 N N . ARG A 1 68 ? -1.405 2.826 -11.571 1.00 95.00 68 ARG A N 1
ATOM 568 C CA . ARG A 1 68 ? -0.672 4.028 -11.971 1.00 95.00 68 ARG A CA 1
ATOM 569 C C . ARG A 1 68 ? -1.191 5.271 -11.259 1.00 95.00 68 ARG A C 1
ATOM 571 O O . ARG A 1 68 ? -0.405 6.048 -10.728 1.00 95.00 68 ARG A O 1
ATOM 578 N N . ARG A 1 69 ? -2.516 5.455 -11.172 1.00 89.50 69 ARG A N 1
ATOM 579 C CA . ARG A 1 69 ? -3.122 6.576 -10.428 1.00 89.50 69 ARG A CA 1
ATOM 580 C C . ARG A 1 69 ? -2.831 6.492 -8.928 1.00 89.50 69 ARG A C 1
ATOM 582 O O . ARG A 1 69 ? -2.576 7.521 -8.302 1.00 89.50 69 ARG A O 1
ATOM 589 N N . HIS A 1 70 ? -2.877 5.295 -8.342 1.00 86.50 70 HIS A N 1
ATOM 590 C CA . HIS A 1 70 ? -2.516 5.073 -6.942 1.00 86.50 70 HIS A CA 1
ATOM 591 C C . HIS A 1 70 ? -1.058 5.481 -6.683 1.00 86.50 70 HIS A C 1
ATOM 593 O O . HIS A 1 70 ? -0.804 6.326 -5.822 1.00 86.50 70 HIS A O 1
ATOM 599 N N . VAL A 1 71 ? -0.125 4.951 -7.476 1.00 91.31 71 VAL A N 1
ATOM 600 C CA . VAL A 1 71 ? 1.312 5.236 -7.387 1.00 91.31 71 VAL A CA 1
ATOM 601 C C . VAL A 1 71 ? 1.582 6.725 -7.611 1.00 91.31 71 VAL A C 1
ATOM 603 O O . VAL A 1 71 ? 2.225 7.351 -6.773 1.00 91.31 71 VAL A O 1
ATOM 606 N N . ALA A 1 72 ? 0.999 7.334 -8.649 1.00 90.44 72 ALA A N 1
ATOM 607 C CA . ALA A 1 72 ? 1.146 8.758 -8.956 1.00 90.44 72 ALA A CA 1
ATOM 608 C C . ALA A 1 72 ? 0.685 9.676 -7.812 1.00 90.44 72 ALA A C 1
ATOM 610 O O . ALA A 1 72 ? 1.252 10.747 -7.596 1.00 90.44 72 ALA A O 1
ATOM 611 N N . ARG A 1 73 ? -0.362 9.293 -7.067 1.00 85.12 73 ARG A N 1
ATOM 612 C CA . ARG A 1 73 ? -0.793 10.054 -5.882 1.00 85.12 73 ARG A CA 1
ATOM 613 C C . ARG A 1 73 ? 0.246 9.979 -4.768 1.00 85.12 73 ARG A C 1
ATOM 615 O O . ARG A 1 73 ? 0.528 11.000 -4.151 1.00 85.12 73 ARG A O 1
ATOM 622 N N . LYS A 1 74 ? 0.826 8.801 -4.532 1.00 84.25 74 LYS A N 1
ATOM 623 C CA . LYS A 1 74 ? 1.839 8.584 -3.490 1.00 84.25 74 LYS A CA 1
ATOM 624 C C . LYS A 1 74 ? 3.176 9.241 -3.851 1.00 84.25 74 LYS A C 1
ATOM 626 O O . LYS A 1 74 ? 3.795 9.849 -2.986 1.00 84.25 74 LYS A O 1
ATOM 631 N N . THR A 1 75 ? 3.597 9.219 -5.118 1.00 87.06 75 THR A N 1
ATOM 632 C CA . THR A 1 75 ? 4.866 9.841 -5.543 1.00 87.06 75 THR A CA 1
ATOM 633 C C . THR A 1 75 ? 4.883 11.356 -5.353 1.00 87.06 75 THR A C 1
ATOM 635 O O . THR A 1 75 ? 5.944 11.923 -5.100 1.00 87.06 75 THR A O 1
ATOM 638 N N . ARG A 1 76 ? 3.720 12.026 -5.386 1.00 84.56 76 ARG A N 1
ATOM 639 C CA . ARG A 1 76 ? 3.611 13.468 -5.090 1.00 84.56 76 ARG A CA 1
ATOM 640 C C . ARG A 1 76 ? 4.116 13.842 -3.699 1.00 84.56 76 ARG A C 1
ATOM 642 O O . ARG A 1 76 ? 4.614 14.953 -3.549 1.00 84.56 76 ARG A O 1
ATOM 649 N N . ALA A 1 77 ? 3.978 12.944 -2.725 1.00 77.81 77 ALA A N 1
ATOM 650 C CA . ALA A 1 77 ? 4.378 13.192 -1.345 1.00 77.81 77 ALA A CA 1
ATOM 651 C C . ALA A 1 77 ? 5.892 13.047 -1.124 1.00 77.81 77 ALA A C 1
ATOM 653 O O . ALA A 1 77 ? 6.433 13.719 -0.254 1.00 77.81 77 ALA A O 1
ATOM 654 N N . PHE A 1 78 ? 6.569 12.199 -1.906 1.00 79.25 78 PHE A N 1
ATOM 655 C CA . PHE A 1 78 ? 7.935 11.756 -1.587 1.00 79.25 78 PHE A CA 1
ATOM 656 C C . PHE A 1 78 ? 8.987 12.105 -2.641 1.00 79.25 78 PHE A C 1
ATOM 658 O O . PHE A 1 78 ? 10.173 12.109 -2.330 1.00 79.25 78 PHE A O 1
ATOM 665 N N . PHE A 1 79 ? 8.584 12.403 -3.879 1.00 81.06 79 PHE A N 1
ATOM 666 C CA . PHE A 1 79 ? 9.520 12.626 -4.983 1.00 81.06 79 PHE A CA 1
ATOM 667 C C . PHE A 1 79 ? 9.390 14.043 -5.566 1.00 81.06 79 PHE A C 1
ATOM 669 O O . PHE A 1 79 ? 8.275 14.585 -5.656 1.00 81.06 79 PHE A O 1
ATOM 676 N N . PRO A 1 80 ? 10.506 14.660 -6.003 1.00 84.19 80 PRO A N 1
ATOM 677 C CA . PRO A 1 80 ? 10.483 15.950 -6.683 1.00 84.19 80 PRO A CA 1
ATOM 678 C C . PRO A 1 80 ? 9.770 15.840 -8.044 1.00 84.19 80 PRO A C 1
ATOM 680 O O . PRO A 1 80 ? 9.802 14.771 -8.655 1.00 84.19 80 PRO A O 1
ATOM 683 N N . PRO A 1 81 ? 9.143 16.921 -8.556 1.00 90.25 81 PRO A N 1
ATOM 684 C CA . PRO A 1 81 ? 8.286 16.867 -9.746 1.00 90.25 81 PRO A CA 1
ATOM 685 C C . PRO A 1 81 ? 8.893 16.172 -10.969 1.00 90.25 81 PRO A C 1
ATOM 687 O O . PRO A 1 81 ? 8.186 15.418 -11.631 1.00 90.25 81 PRO A O 1
ATOM 690 N N . HIS A 1 82 ? 10.188 16.375 -11.226 1.00 92.44 82 HIS A N 1
ATOM 691 C CA . HIS A 1 82 ? 10.883 15.828 -12.393 1.00 92.44 82 HIS A CA 1
ATOM 692 C C . HIS A 1 82 ? 11.138 14.312 -12.326 1.00 92.44 82 HIS A C 1
ATOM 694 O O . HIS A 1 82 ? 11.347 13.716 -13.369 1.00 92.44 82 HIS A O 1
ATOM 700 N N . LEU A 1 83 ? 11.083 13.683 -11.143 1.00 90.94 83 LEU A N 1
ATOM 701 C CA . LEU A 1 83 ? 11.261 12.226 -10.990 1.00 90.94 83 LEU A CA 1
ATOM 702 C C . LEU A 1 83 ? 9.936 11.465 -10.876 1.00 90.94 83 LEU A C 1
ATOM 704 O O . LEU A 1 83 ? 9.914 10.237 -10.898 1.00 90.94 83 LEU A O 1
ATOM 708 N N . ARG A 1 84 ? 8.811 12.167 -10.694 1.00 92.62 84 ARG A N 1
ATOM 709 C CA . ARG A 1 84 ? 7.529 11.515 -10.376 1.00 92.62 84 ARG A CA 1
ATOM 710 C C . ARG A 1 84 ? 7.032 10.625 -11.503 1.00 92.62 84 ARG A C 1
ATOM 712 O O . ARG A 1 84 ? 6.459 9.585 -11.195 1.00 92.62 84 ARG A O 1
ATOM 719 N N . ALA A 1 85 ? 7.191 11.049 -12.756 1.00 95.25 85 ALA A N 1
ATOM 720 C CA . ALA A 1 85 ? 6.728 10.294 -13.917 1.00 95.25 85 ALA A CA 1
ATOM 721 C C . ALA A 1 85 ? 7.492 8.970 -14.024 1.00 95.25 85 ALA A C 1
ATOM 723 O O . ALA A 1 85 ? 6.874 7.917 -13.886 1.00 95.25 85 ALA A O 1
ATOM 724 N N . ASP A 1 86 ? 8.822 9.043 -14.093 1.00 95.75 86 ASP A N 1
ATOM 725 C CA . ASP A 1 86 ? 9.713 7.885 -14.212 1.00 95.75 86 ASP A CA 1
ATOM 726 C C . ASP A 1 86 ? 9.490 6.873 -13.082 1.00 95.75 86 ASP A C 1
ATOM 728 O O . ASP A 1 86 ? 9.226 5.698 -13.331 1.00 95.75 86 ASP A O 1
ATOM 732 N N . VAL A 1 87 ? 9.475 7.337 -11.824 1.00 94.31 87 VAL A N 1
ATOM 733 C CA . VAL A 1 87 ? 9.226 6.461 -10.665 1.00 94.31 87 VAL A CA 1
ATOM 734 C C . VAL A 1 87 ? 7.831 5.840 -10.729 1.00 94.31 87 VAL A C 1
ATOM 736 O O . VAL A 1 87 ? 7.650 4.683 -10.351 1.00 94.31 87 VAL A O 1
ATOM 739 N N . THR A 1 88 ? 6.826 6.592 -11.185 1.00 96.56 88 THR A N 1
ATOM 740 C CA . THR A 1 88 ? 5.460 6.070 -11.293 1.00 96.56 88 THR A CA 1
ATOM 741 C C . THR A 1 88 ? 5.380 4.957 -12.330 1.00 96.56 88 THR A C 1
ATOM 743 O O . THR A 1 88 ? 4.787 3.918 -12.040 1.00 96.56 88 THR A O 1
ATOM 746 N N . GLU A 1 89 ? 5.963 5.155 -13.510 1.00 97.31 89 GLU A N 1
ATOM 747 C CA . GLU A 1 89 ? 5.960 4.166 -14.591 1.00 97.31 89 GLU A CA 1
ATOM 748 C C . GLU A 1 89 ? 6.729 2.908 -14.191 1.00 97.31 89 GLU A C 1
ATOM 750 O O . GLU A 1 89 ? 6.193 1.805 -14.293 1.00 97.31 89 GLU A O 1
ATOM 755 N N . GLU A 1 90 ? 7.924 3.071 -13.627 1.00 97.31 90 GLU A N 1
ATOM 756 C CA . GLU A 1 90 ? 8.781 1.964 -13.204 1.00 97.31 90 GLU A CA 1
ATOM 757 C C . GLU A 1 90 ? 8.119 1.114 -12.103 1.00 97.31 90 GLU A C 1
ATOM 759 O O . GLU A 1 90 ? 8.004 -0.105 -12.231 1.00 97.31 90 GLU A O 1
ATOM 764 N N . VAL A 1 91 ? 7.599 1.747 -11.037 1.00 96.50 91 VAL A N 1
ATOM 765 C CA . VAL A 1 91 ? 6.860 1.042 -9.969 1.00 96.50 91 VAL A CA 1
ATOM 766 C C . VAL A 1 91 ? 5.642 0.320 -10.534 1.00 96.50 91 VAL A C 1
ATOM 768 O O . VAL A 1 91 ? 5.377 -0.817 -10.148 1.00 96.50 91 VAL A O 1
ATOM 771 N N . THR A 1 92 ? 4.879 0.982 -11.405 1.00 97.56 92 THR A N 1
ATOM 772 C CA . THR A 1 92 ? 3.653 0.407 -11.965 1.00 97.56 92 THR A CA 1
ATOM 773 C C . THR A 1 92 ? 3.987 -0.830 -12.794 1.00 97.56 92 THR A C 1
ATOM 775 O O . THR A 1 92 ? 3.422 -1.892 -12.536 1.00 97.56 92 THR A O 1
ATOM 778 N N . ALA A 1 93 ? 4.946 -0.730 -13.718 1.00 96.75 93 ALA A N 1
ATOM 779 C CA . ALA A 1 93 ? 5.366 -1.834 -14.575 1.00 96.75 93 ALA A CA 1
ATOM 780 C C . ALA A 1 93 ? 5.908 -3.024 -13.766 1.00 96.75 93 ALA A C 1
ATOM 782 O O . ALA A 1 93 ? 5.505 -4.170 -13.992 1.00 96.75 93 ALA A O 1
ATOM 783 N N . ASP A 1 94 ? 6.771 -2.761 -12.781 1.00 96.88 94 ASP A N 1
ATOM 784 C CA . ASP A 1 94 ? 7.324 -3.800 -11.912 1.00 96.88 94 ASP A CA 1
ATOM 785 C C . ASP A 1 94 ? 6.237 -4.507 -11.099 1.00 96.88 94 ASP A C 1
ATOM 787 O O . ASP A 1 94 ? 6.227 -5.733 -10.994 1.00 96.88 94 ASP A O 1
ATOM 791 N N . THR A 1 95 ? 5.305 -3.750 -10.517 1.00 95.88 95 THR A N 1
ATOM 792 C CA . THR A 1 95 ? 4.203 -4.330 -9.746 1.00 95.88 95 THR A CA 1
ATOM 793 C C . THR A 1 95 ? 3.283 -5.157 -10.634 1.00 95.88 95 THR A C 1
ATOM 795 O O . THR A 1 95 ? 2.926 -6.264 -10.237 1.00 95.88 95 THR A O 1
ATOM 798 N N . MET A 1 96 ? 2.928 -4.675 -11.831 1.00 96.19 96 MET A N 1
ATOM 799 C CA . MET A 1 96 ? 2.092 -5.430 -12.775 1.00 96.19 96 MET A CA 1
ATOM 800 C C . MET A 1 96 ? 2.740 -6.764 -13.158 1.00 96.19 96 MET A C 1
ATOM 802 O O . MET A 1 96 ? 2.061 -7.788 -13.233 1.00 96.19 96 MET A O 1
ATOM 806 N N . ARG A 1 97 ? 4.063 -6.776 -13.346 1.00 95.06 97 ARG A N 1
ATOM 807 C CA . ARG A 1 97 ? 4.829 -7.997 -13.614 1.00 95.06 97 ARG A CA 1
ATOM 808 C C . ARG A 1 97 ? 4.817 -8.958 -12.423 1.00 95.06 97 ARG A C 1
ATOM 810 O O . ARG A 1 97 ? 4.600 -10.156 -12.605 1.00 95.06 97 ARG A O 1
ATOM 817 N N . ASP A 1 98 ? 5.053 -8.451 -11.217 1.00 92.25 98 ASP A N 1
ATOM 818 C CA . ASP A 1 98 ? 5.173 -9.273 -10.007 1.00 92.25 98 ASP A CA 1
ATOM 819 C C . ASP A 1 98 ? 3.840 -9.847 -9.539 1.00 92.25 98 ASP A C 1
ATOM 821 O O . ASP A 1 98 ? 3.795 -10.982 -9.052 1.00 92.25 98 ASP A O 1
ATOM 825 N N . ILE A 1 99 ? 2.763 -9.071 -9.674 1.00 91.69 99 ILE A N 1
ATOM 826 C CA . ILE A 1 99 ? 1.428 -9.528 -9.311 1.00 91.69 99 ILE A CA 1
ATOM 827 C C . ILE A 1 99 ? 0.923 -10.556 -10.323 1.00 91.69 99 ILE A C 1
ATOM 829 O O . ILE A 1 99 ? 0.368 -11.562 -9.905 1.00 91.69 99 ILE A O 1
ATOM 833 N N . TRP A 1 100 ? 1.186 -10.383 -11.626 1.00 92.81 100 TRP A N 1
ATOM 834 C CA . TRP A 1 100 ? 0.778 -11.345 -12.656 1.00 92.81 100 TRP A CA 1
ATOM 835 C C . TRP A 1 100 ? 1.339 -12.745 -12.394 1.00 92.81 100 TRP A C 1
ATOM 837 O O . TRP A 1 100 ? 0.595 -13.723 -12.386 1.00 92.81 100 TRP A O 1
ATOM 847 N N . LYS A 1 101 ? 2.640 -12.835 -12.081 1.00 91.06 101 LYS A N 1
ATOM 848 C CA . LYS A 1 101 ? 3.319 -14.107 -11.771 1.00 91.06 101 LYS A CA 1
ATOM 849 C C . LYS A 1 101 ? 2.676 -14.878 -10.615 1.00 91.06 101 LYS A C 1
ATOM 851 O O . LYS A 1 101 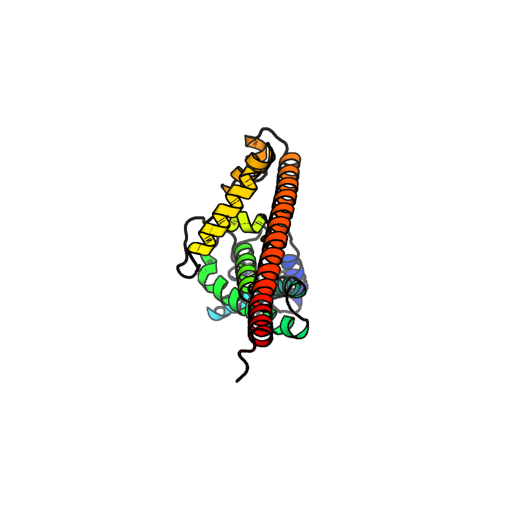? 2.817 -16.094 -10.549 1.00 91.06 101 LYS A O 1
ATOM 856 N N . ARG A 1 102 ? 2.018 -14.175 -9.691 1.00 87.12 102 ARG A N 1
ATOM 857 C CA . ARG A 1 102 ? 1.481 -14.727 -8.439 1.00 87.12 102 ARG A CA 1
ATOM 858 C C . ARG A 1 102 ? -0.030 -14.542 -8.302 1.00 87.12 102 ARG A C 1
ATOM 860 O O . ARG A 1 102 ? -0.583 -14.846 -7.252 1.00 87.12 102 ARG A O 1
ATOM 867 N N . TRP A 1 103 ? -0.712 -14.075 -9.350 1.00 82.31 103 TRP A N 1
ATOM 868 C CA . TRP A 1 103 ? -2.083 -13.569 -9.249 1.00 82.31 103 TRP A CA 1
ATOM 869 C C . TRP A 1 103 ? -3.052 -14.606 -8.676 1.00 82.31 103 TRP A C 1
ATOM 871 O O . TRP A 1 103 ? -3.886 -14.295 -7.829 1.00 82.31 103 TRP A O 1
ATOM 881 N N . GLY A 1 104 ? -2.903 -15.863 -9.105 1.00 75.44 104 GLY A N 1
ATOM 882 C CA . GLY A 1 104 ? -3.734 -16.973 -8.649 1.00 75.44 104 GLY A CA 1
ATOM 883 C C . GLY A 1 104 ? -3.530 -17.386 -7.189 1.00 75.44 104 GLY A C 1
ATOM 884 O O . GLY A 1 104 ? -4.404 -18.069 -6.666 1.00 75.44 104 GLY A O 1
ATOM 885 N N . GLY A 1 105 ? -2.426 -16.982 -6.553 1.00 75.31 105 GLY A N 1
ATOM 886 C CA . GLY A 1 105 ? -2.111 -17.306 -5.159 1.00 75.31 105 GLY A CA 1
ATOM 887 C C . GLY A 1 105 ? -2.688 -16.322 -4.141 1.00 75.31 105 GLY A C 1
ATOM 888 O O . GLY A 1 105 ? -2.738 -16.632 -2.957 1.00 75.31 105 GLY A O 1
ATOM 889 N N . PHE A 1 106 ? -3.158 -15.146 -4.571 1.00 69.81 106 PHE A N 1
ATOM 890 C CA . PHE A 1 106 ? -3.683 -14.144 -3.644 1.00 69.81 106 PHE A CA 1
ATOM 891 C C . PHE A 1 106 ? -5.174 -14.343 -3.354 1.00 69.81 106 PHE A C 1
ATOM 893 O O . PHE A 1 106 ? -6.002 -14.464 -4.262 1.00 69.81 106 PHE A O 1
ATOM 900 N N . VAL A 1 107 ? -5.544 -14.262 -2.073 1.00 66.31 107 VAL A N 1
ATOM 901 C CA . VAL A 1 107 ? -6.952 -14.206 -1.647 1.00 66.31 107 VAL A CA 1
ATOM 902 C C . VAL A 1 107 ? -7.609 -12.921 -2.161 1.00 66.31 107 VAL A C 1
ATOM 904 O O . VAL A 1 107 ? -8.717 -12.975 -2.697 1.00 66.31 107 VAL A O 1
ATOM 907 N N . THR A 1 108 ? -6.896 -11.794 -2.085 1.00 67.69 108 THR A N 1
ATOM 908 C CA . THR A 1 108 ? -7.329 -10.461 -2.540 1.00 67.69 108 THR A CA 1
ATOM 909 C C . THR A 1 108 ? -6.260 -9.819 -3.444 1.00 67.69 108 THR A C 1
ATOM 911 O O . THR A 1 108 ? -5.476 -8.983 -2.985 1.00 67.69 108 THR A O 1
ATOM 914 N N . PRO A 1 109 ? -6.198 -10.189 -4.739 1.00 76.12 109 PRO A N 1
ATOM 915 C CA . PRO A 1 109 ? -5.119 -9.769 -5.639 1.00 76.12 109 PRO A CA 1
ATOM 916 C C . PRO A 1 109 ? -5.018 -8.251 -5.851 1.00 76.12 109 PRO A C 1
ATOM 918 O O . PRO A 1 109 ? -3.915 -7.713 -5.910 1.00 76.12 109 PRO A O 1
ATOM 921 N N . GLU A 1 110 ? -6.154 -7.542 -5.927 1.00 77.31 110 GLU A N 1
ATOM 922 C CA . GLU A 1 110 ? -6.159 -6.074 -6.047 1.00 77.31 110 GLU A CA 1
ATOM 923 C C . GLU A 1 110 ? -5.504 -5.410 -4.832 1.00 77.31 110 GLU A C 1
ATOM 925 O O . GLU A 1 110 ? -4.735 -4.464 -4.982 1.00 77.31 110 GLU A O 1
ATOM 930 N N . HIS A 1 111 ? -5.777 -5.932 -3.635 1.00 73.88 111 HIS A N 1
ATOM 931 C CA . HIS A 1 111 ? -5.187 -5.424 -2.406 1.00 73.88 111 HIS A CA 1
ATOM 932 C C . HIS A 1 111 ? -3.672 -5.660 -2.390 1.00 73.88 111 HIS A C 1
ATOM 934 O O . HIS A 1 111 ? -2.889 -4.719 -2.258 1.00 73.88 111 HIS A O 1
ATOM 940 N N . ALA A 1 112 ? -3.257 -6.900 -2.669 1.00 77.38 112 ALA A N 1
ATOM 941 C CA . ALA A 1 112 ? -1.849 -7.277 -2.768 1.00 77.38 112 ALA A CA 1
ATOM 942 C C . ALA A 1 112 ? -1.084 -6.424 -3.797 1.00 77.38 112 ALA A C 1
ATOM 944 O O . ALA A 1 112 ? 0.062 -6.046 -3.560 1.00 77.38 112 ALA A O 1
ATOM 945 N N . MET A 1 113 ? -1.720 -6.060 -4.917 1.00 86.94 113 MET A N 1
ATOM 946 C CA . MET A 1 113 ? -1.137 -5.183 -5.935 1.00 86.94 113 MET A CA 1
ATOM 947 C C . MET A 1 113 ? -0.758 -3.810 -5.362 1.00 86.94 113 MET A C 1
ATOM 949 O O . MET A 1 113 ? 0.351 -3.329 -5.608 1.00 86.94 113 MET A O 1
ATOM 953 N N . TYR A 1 114 ? -1.639 -3.181 -4.579 1.00 83.38 114 TYR A N 1
ATOM 954 C CA . TYR A 1 114 ? -1.335 -1.893 -3.951 1.00 83.38 114 TYR A CA 1
ATOM 955 C C . TYR A 1 114 ? -0.246 -2.024 -2.880 1.00 83.38 114 TYR A C 1
ATOM 957 O O . TYR A 1 114 ? 0.669 -1.198 -2.859 1.00 83.38 114 TYR A O 1
ATOM 965 N N . THR A 1 115 ? -0.274 -3.086 -2.069 1.00 80.50 115 THR A N 1
ATOM 966 C CA . THR A 1 115 ? 0.763 -3.363 -1.062 1.00 80.50 115 THR A CA 1
ATOM 967 C C . THR A 1 115 ? 2.142 -3.545 -1.711 1.00 80.50 115 THR A C 1
ATOM 969 O O . THR A 1 115 ? 3.116 -2.916 -1.290 1.00 80.50 115 THR A O 1
ATOM 972 N N . ILE A 1 116 ? 2.246 -4.327 -2.794 1.00 85.81 116 ILE A N 1
ATOM 973 C CA . ILE A 1 116 ? 3.505 -4.524 -3.539 1.00 85.81 116 ILE A CA 1
ATOM 974 C C . ILE A 1 116 ? 4.026 -3.194 -4.095 1.00 85.81 116 ILE A C 1
ATOM 976 O O . ILE A 1 116 ? 5.207 -2.875 -3.932 1.00 85.81 116 ILE A O 1
ATOM 980 N N . ALA A 1 117 ? 3.160 -2.393 -4.722 1.00 89.25 117 ALA A N 1
ATOM 981 C CA . ALA A 1 117 ? 3.559 -1.093 -5.252 1.00 89.25 117 ALA A CA 1
ATOM 982 C C . ALA A 1 117 ? 4.021 -0.128 -4.166 1.00 89.25 117 ALA A C 1
ATOM 984 O O . ALA A 1 117 ? 4.997 0.596 -4.367 1.00 89.25 117 ALA A O 1
ATOM 985 N N . HIS A 1 118 ? 3.358 -0.139 -3.010 1.00 84.44 118 HIS A N 1
ATOM 986 C CA . HIS A 1 118 ? 3.777 0.669 -1.880 1.00 84.44 11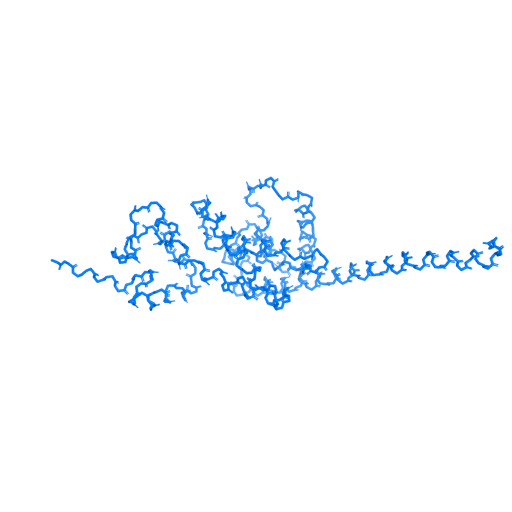8 HIS A CA 1
ATOM 987 C C . HIS A 1 118 ? 5.175 0.268 -1.389 1.00 84.44 118 HIS A C 1
ATOM 989 O O . HIS A 1 118 ? 6.056 1.123 -1.293 1.00 84.44 118 HIS A O 1
ATOM 995 N N . ARG A 1 119 ? 5.433 -1.033 -1.198 1.00 83.88 119 ARG A N 1
ATOM 996 C CA . ARG A 1 119 ? 6.762 -1.540 -0.812 1.00 83.88 119 ARG A CA 1
ATOM 997 C C . ARG A 1 119 ? 7.844 -1.143 -1.823 1.00 83.88 119 ARG A C 1
ATOM 999 O O . ARG A 1 119 ? 8.919 -0.690 -1.431 1.00 83.88 119 ARG A O 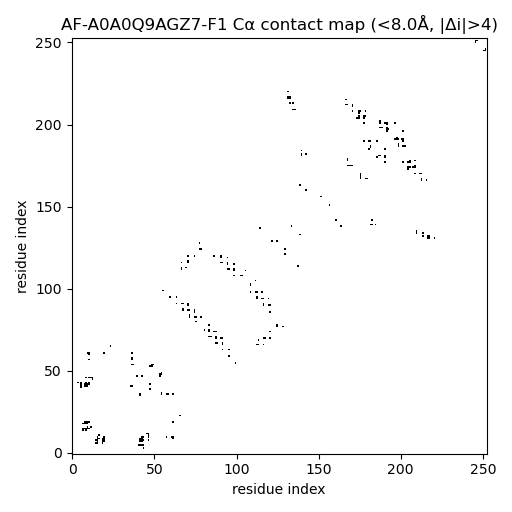1
ATOM 1006 N N . LYS A 1 120 ? 7.565 -1.246 -3.128 1.00 90.44 120 LYS A N 1
ATOM 1007 C CA . LYS A 1 120 ? 8.496 -0.801 -4.184 1.00 90.44 120 LYS A CA 1
ATOM 1008 C C . LYS A 1 120 ? 8.764 0.705 -4.135 1.00 90.44 120 LYS A C 1
ATOM 1010 O O . LYS A 1 120 ? 9.911 1.115 -4.302 1.00 90.44 120 LYS A O 1
ATOM 1015 N N . LEU A 1 121 ? 7.743 1.524 -3.871 1.00 88.06 121 LEU A N 1
ATOM 1016 C CA . LEU A 1 121 ? 7.920 2.964 -3.664 1.00 88.06 121 LEU A CA 1
ATOM 1017 C C . LEU A 1 121 ? 8.852 3.245 -2.484 1.00 88.06 121 LEU A C 1
ATOM 1019 O O . LEU A 1 121 ? 9.808 3.995 -2.649 1.00 88.06 121 LEU A O 1
ATOM 1023 N N . LEU A 1 122 ? 8.624 2.611 -1.329 1.00 82.06 122 LEU A N 1
ATOM 1024 C CA . LEU A 1 122 ? 9.465 2.790 -0.140 1.00 82.06 122 LEU A CA 1
ATOM 1025 C C . LEU A 1 122 ? 10.928 2.402 -0.392 1.00 82.06 122 LEU A C 1
ATOM 1027 O O . LEU A 1 122 ? 11.834 3.102 0.063 1.00 82.06 122 LEU A O 1
ATOM 1031 N N . LYS A 1 123 ? 11.178 1.331 -1.160 1.00 84.81 123 LYS A N 1
ATOM 1032 C CA . LYS A 1 123 ? 12.543 0.933 -1.547 1.00 84.81 123 LYS A CA 1
ATOM 1033 C C . LYS A 1 123 ? 13.259 2.030 -2.349 1.00 84.81 123 LYS A C 1
ATOM 1035 O O . LYS A 1 123 ? 14.455 2.220 -2.137 1.00 84.81 123 LYS A O 1
ATOM 1040 N N . ARG A 1 124 ? 12.533 2.776 -3.194 1.00 86.88 124 ARG A N 1
ATOM 1041 C CA . ARG A 1 124 ? 13.060 3.892 -4.005 1.00 86.88 124 ARG A CA 1
ATOM 1042 C C . ARG A 1 124 ? 13.231 5.206 -3.229 1.00 86.88 124 ARG A C 1
ATOM 1044 O O . ARG A 1 124 ? 13.937 6.091 -3.705 1.00 86.88 124 ARG A O 1
ATOM 1051 N N . ILE A 1 125 ? 12.632 5.350 -2.045 1.00 80.44 125 ILE A N 1
ATOM 1052 C CA . ILE A 1 125 ? 12.852 6.527 -1.193 1.00 80.44 125 ILE A CA 1
ATOM 1053 C C . ILE A 1 125 ? 14.218 6.384 -0.491 1.00 80.44 125 ILE A C 1
ATOM 1055 O O . ILE A 1 125 ? 14.472 5.338 0.130 1.00 80.44 125 ILE A O 1
ATOM 1059 N N . PRO A 1 126 ? 15.104 7.402 -0.558 1.00 75.19 126 PRO A N 1
ATOM 1060 C CA . PRO A 1 126 ? 16.376 7.389 0.159 1.00 75.19 126 PRO A CA 1
ATOM 1061 C C . PRO A 1 126 ? 16.158 7.104 1.644 1.00 75.19 126 PRO A C 1
ATOM 1063 O O . PRO A 1 126 ? 15.254 7.675 2.242 1.00 75.19 126 PRO A O 1
ATOM 1066 N N . LYS A 1 127 ? 16.989 6.256 2.269 1.00 68.75 127 LYS A N 1
ATOM 1067 C CA . LYS A 1 127 ? 16.801 5.845 3.678 1.00 68.75 127 LYS A CA 1
ATOM 1068 C C . LYS A 1 127 ? 16.612 7.031 4.639 1.00 68.75 127 LYS A C 1
ATOM 1070 O O . LYS A 1 127 ? 15.796 6.937 5.543 1.00 68.75 127 LYS A O 1
ATOM 1075 N N . LYS A 1 128 ? 17.317 8.142 4.401 1.00 60.59 128 LYS A N 1
ATOM 1076 C CA . LYS A 1 128 ? 17.219 9.386 5.187 1.00 60.59 128 LYS A CA 1
ATOM 1077 C C . LYS A 1 128 ? 15.875 10.123 5.052 1.00 60.59 128 LYS A C 1
ATOM 1079 O O . LYS A 1 128 ? 15.514 10.872 5.947 1.00 60.59 128 LYS A O 1
ATOM 1084 N N . ASP A 1 129 ? 15.162 9.905 3.948 1.00 58.81 129 ASP A N 1
ATOM 1085 C CA . ASP A 1 129 ? 13.908 10.579 3.591 1.00 58.81 129 ASP A CA 1
ATOM 1086 C C . ASP A 1 129 ? 12.705 9.624 3.702 1.00 58.81 129 ASP A C 1
ATOM 1088 O O . ASP A 1 129 ? 11.570 10.002 3.399 1.00 58.81 129 ASP A O 1
ATOM 1092 N N . ARG A 1 130 ? 12.935 8.363 4.107 1.00 64.31 130 ARG A N 1
ATOM 1093 C CA . ARG A 1 130 ? 11.858 7.399 4.332 1.00 64.31 130 ARG A CA 1
ATOM 1094 C C . ARG A 1 130 ? 11.000 7.904 5.486 1.00 64.31 130 ARG A C 1
ATOM 1096 O O . ARG A 1 130 ? 11.534 8.144 6.570 1.00 64.31 130 ARG A O 1
ATOM 1103 N N . PRO A 1 131 ? 9.680 8.048 5.290 1.00 53.91 131 PRO A N 1
ATOM 1104 C CA . PRO A 1 131 ? 8.793 8.322 6.402 1.00 53.91 131 PRO A CA 1
ATOM 1105 C C . PRO A 1 131 ? 8.958 7.193 7.412 1.00 53.91 131 PRO A C 1
ATOM 1107 O O . PRO A 1 131 ? 8.786 6.030 7.060 1.00 53.91 131 PRO A O 1
ATOM 1110 N N . LEU A 1 132 ? 9.222 7.532 8.671 1.00 49.81 132 LEU A N 1
ATOM 1111 C CA . LEU A 1 132 ? 9.189 6.577 9.784 1.00 49.81 132 LEU A CA 1
ATOM 1112 C C . LEU A 1 132 ? 7.779 6.014 10.049 1.00 49.81 132 LEU A C 1
ATOM 1114 O O . LEU A 1 132 ? 7.576 5.280 11.001 1.00 49.81 132 LEU A O 1
ATOM 1118 N N . MET A 1 133 ? 6.798 6.347 9.209 1.00 42.53 133 MET A N 1
ATOM 1119 C CA . MET A 1 133 ? 5.383 6.077 9.399 1.00 42.53 133 MET A CA 1
ATOM 1120 C C . MET A 1 133 ? 4.870 5.092 8.353 1.00 42.53 133 MET A C 1
ATOM 1122 O O . MET A 1 133 ? 4.490 5.495 7.252 1.00 42.53 133 MET A O 1
ATOM 1126 N N . LEU A 1 134 ? 4.779 3.820 8.726 1.00 47.66 134 LEU A N 1
ATOM 1127 C CA . LEU A 1 134 ? 3.820 2.913 8.106 1.00 47.66 134 LEU A CA 1
ATOM 1128 C C . LEU A 1 134 ? 2.449 3.138 8.776 1.00 47.66 134 LEU A C 1
ATOM 1130 O O . LEU A 1 134 ? 2.348 3.120 10.006 1.00 47.66 134 LEU A O 1
ATOM 1134 N N . PRO A 1 135 ? 1.375 3.441 8.026 1.00 41.78 135 PRO A N 1
ATOM 1135 C CA . PRO A 1 135 ? 0.028 3.453 8.580 1.00 41.78 135 PRO A CA 1
ATOM 1136 C C . PRO A 1 135 ? -0.352 2.053 9.088 1.00 41.78 135 PRO A C 1
ATOM 1138 O O . PRO A 1 135 ? -0.033 1.053 8.468 1.00 41.78 135 PRO A O 1
ATOM 1141 N N . PHE A 1 136 ? -1.074 1.974 10.208 1.00 36.56 136 PHE A N 1
ATOM 1142 C CA . PHE A 1 136 ? -1.357 0.710 10.905 1.00 36.56 136 PHE A CA 1
ATOM 1143 C C . PHE A 1 136 ? -2.104 -0.356 10.077 1.00 36.56 136 PHE A C 1
ATOM 1145 O O . PHE A 1 136 ? -1.917 -1.546 10.304 1.00 36.56 136 PHE A O 1
ATOM 1152 N N . SER A 1 137 ? -2.905 0.049 9.083 1.00 41.44 137 SER A N 1
ATOM 1153 C CA . SER A 1 137 ? -3.501 -0.888 8.116 1.00 41.44 137 SER A CA 1
ATOM 1154 C C . SER A 1 137 ? -2.447 -1.669 7.324 1.00 41.44 137 SER A C 1
ATOM 1156 O O . SER A 1 137 ? -2.732 -2.758 6.858 1.00 41.44 137 SER A O 1
ATOM 1158 N N . GLU A 1 138 ? -1.238 -1.120 7.197 1.00 44.25 138 GLU A N 1
ATOM 1159 C CA . GLU A 1 138 ? -0.085 -1.751 6.556 1.00 44.25 138 GLU A CA 1
ATOM 1160 C C . GLU A 1 138 ? 0.786 -2.514 7.582 1.00 44.25 138 GLU A C 1
ATOM 1162 O O . GLU A 1 138 ? 1.332 -3.549 7.227 1.00 44.25 138 GLU A O 1
ATOM 1167 N N . LEU A 1 139 ? 0.846 -2.104 8.863 1.00 42.88 139 LEU A N 1
ATOM 1168 C CA . LEU A 1 139 ? 1.530 -2.859 9.942 1.00 42.88 139 LEU A CA 1
ATOM 1169 C C . LEU A 1 139 ? 0.844 -4.193 10.272 1.00 42.88 139 LEU A C 1
ATOM 1171 O O . LEU A 1 139 ? 1.523 -5.192 10.497 1.00 42.88 139 LEU A O 1
ATOM 1175 N N . ALA A 1 140 ? -0.492 -4.241 10.245 1.00 41.78 140 ALA A N 1
ATOM 1176 C CA . ALA A 1 140 ? -1.239 -5.492 10.416 1.00 41.78 140 ALA A CA 1
ATOM 1177 C C . ALA A 1 140 ? -1.024 -6.495 9.266 1.00 41.78 140 ALA A C 1
ATOM 1179 O O . ALA A 1 140 ? -1.243 -7.685 9.446 1.00 41.78 140 ALA A O 1
ATOM 1180 N N . GLU A 1 141 ? -0.545 -6.032 8.109 1.00 42.47 141 GLU A N 1
ATOM 1181 C CA . GLU A 1 141 ? -0.211 -6.858 6.936 1.00 42.47 141 GLU A CA 1
ATOM 1182 C C . GLU A 1 141 ? 1.288 -7.177 6.819 1.00 42.47 141 GLU A C 1
ATOM 1184 O O . GLU A 1 141 ? 1.718 -7.874 5.894 1.00 42.47 141 GLU A O 1
ATOM 1189 N N . ILE A 1 142 ? 2.097 -6.628 7.729 1.00 40.59 142 ILE A N 1
ATOM 1190 C CA . ILE A 1 142 ? 3.518 -6.955 7.906 1.00 40.59 142 ILE A CA 1
ATOM 1191 C C . ILE A 1 142 ? 3.689 -8.055 8.959 1.00 40.59 142 ILE A C 1
ATOM 1193 O O . ILE A 1 142 ? 4.712 -8.739 8.960 1.00 40.59 142 ILE A O 1
ATOM 1197 N N . LEU A 1 143 ? 2.673 -8.315 9.792 1.00 36.44 143 LEU A N 1
ATOM 1198 C CA . LEU A 1 143 ? 2.607 -9.582 10.511 1.00 36.44 143 LEU A CA 1
ATOM 1199 C C . LEU A 1 143 ? 2.427 -10.708 9.484 1.00 36.44 143 LEU A C 1
ATOM 1201 O O . LEU A 1 143 ? 1.433 -10.731 8.759 1.00 36.44 143 LEU A O 1
ATOM 1205 N N . PRO A 1 144 ? 3.413 -11.610 9.363 1.00 39.28 144 PRO A N 1
ATOM 1206 C CA . PRO A 1 144 ? 3.409 -12.601 8.314 1.00 39.28 144 PRO A CA 1
ATOM 1207 C C . PRO A 1 144 ? 2.324 -13.628 8.615 1.00 39.28 144 PRO A C 1
ATOM 1209 O O . PRO A 1 144 ? 2.419 -14.347 9.611 1.00 39.28 144 PRO A O 1
ATOM 1212 N N . ASP A 1 145 ? 1.378 -13.794 7.695 1.00 36.62 145 ASP A N 1
ATOM 1213 C CA . ASP A 1 145 ? 0.824 -15.123 7.482 1.00 36.62 145 ASP A CA 1
ATOM 1214 C C . ASP A 1 145 ? 1.893 -15.919 6.715 1.00 36.62 145 ASP A C 1
ATOM 1216 O O . ASP A 1 145 ? 1.989 -15.889 5.494 1.00 36.62 145 ASP A O 1
ATOM 1220 N N . SER A 1 146 ? 2.843 -16.446 7.488 1.00 36.28 146 SER A N 1
ATOM 1221 C CA . SER A 1 146 ? 3.730 -17.578 7.196 1.00 36.28 146 SER A CA 1
ATOM 1222 C C . SER A 1 146 ? 4.272 -17.817 5.769 1.00 36.28 146 SER A C 1
ATOM 1224 O O . SER A 1 146 ? 4.519 -18.960 5.415 1.00 36.28 146 SER A O 1
ATOM 1226 N N . GLU A 1 147 ? 4.618 -16.799 4.979 1.00 35.03 147 GLU A N 1
ATOM 1227 C CA . GLU A 1 147 ? 5.542 -16.978 3.841 1.00 35.03 147 GLU A CA 1
ATOM 1228 C C . GLU A 1 147 ? 6.642 -15.913 3.862 1.00 35.03 147 GLU A C 1
ATOM 1230 O O . GLU A 1 147 ? 6.577 -14.860 3.230 1.00 35.03 147 GLU A O 1
ATOM 1235 N N . GLN A 1 148 ? 7.688 -16.211 4.637 1.00 36.78 148 GLN A N 1
ATOM 1236 C CA . GLN A 1 148 ? 8.966 -15.508 4.582 1.00 36.78 148 GLN A CA 1
ATOM 1237 C C . GLN A 1 148 ? 9.554 -15.667 3.174 1.00 36.78 148 GLN A C 1
ATOM 1239 O O . GLN A 1 148 ? 9.950 -16.762 2.773 1.00 36.78 148 GLN A O 1
ATOM 1244 N N . HIS A 1 149 ? 9.624 -14.577 2.411 1.00 39.56 149 HIS A N 1
ATOM 1245 C CA . HIS A 1 149 ? 10.401 -14.554 1.178 1.00 39.56 149 HIS A CA 1
ATOM 1246 C C . HIS A 1 149 ? 11.880 -14.257 1.496 1.00 39.56 149 HIS A C 1
ATOM 1248 O O . HIS A 1 149 ? 12.167 -13.385 2.314 1.00 39.56 149 HIS A O 1
ATOM 1254 N N . PRO A 1 150 ? 12.836 -14.924 0.825 1.00 35.84 150 PRO A N 1
ATOM 1255 C CA . PRO A 1 150 ? 14.271 -14.846 1.132 1.00 35.84 150 PRO A CA 1
ATOM 1256 C C . PRO A 1 150 ? 14.961 -13.521 0.741 1.00 35.84 150 PRO A C 1
ATOM 1258 O O . PRO A 1 150 ? 16.185 -13.446 0.776 1.00 35.84 150 PRO A O 1
ATOM 1261 N N . GLU A 1 151 ? 14.210 -12.482 0.356 1.00 40.25 151 GLU A N 1
ATOM 1262 C CA . GLU A 1 151 ? 14.753 -11.183 -0.084 1.00 40.25 151 GLU A CA 1
ATOM 1263 C C . GLU A 1 151 ? 14.506 -10.022 0.895 1.00 40.25 151 GLU A C 1
ATOM 1265 O O . GLU A 1 151 ? 14.915 -8.889 0.621 1.00 40.25 151 GLU A O 1
ATOM 1270 N N . ASP A 1 152 ? 13.852 -10.279 2.028 1.00 45.75 152 ASP A N 1
ATOM 1271 C CA . ASP A 1 152 ? 13.687 -9.292 3.093 1.00 45.75 152 ASP A CA 1
ATOM 1272 C C . ASP A 1 152 ? 14.817 -9.447 4.118 1.00 45.75 152 ASP A C 1
ATOM 1274 O O . ASP A 1 152 ? 15.148 -10.561 4.520 1.00 45.75 152 ASP A O 1
ATOM 1278 N N . ASP A 1 153 ? 15.435 -8.329 4.512 1.00 46.28 153 ASP A N 1
ATOM 1279 C CA . ASP A 1 153 ? 16.426 -8.298 5.590 1.00 46.28 153 ASP A CA 1
ATOM 1280 C C . ASP A 1 153 ? 15.740 -8.782 6.881 1.00 46.28 153 ASP A C 1
ATOM 1282 O O . ASP A 1 153 ? 14.895 -8.061 7.427 1.00 46.28 153 ASP A O 1
ATOM 1286 N N . PRO A 1 154 ? 16.048 -9.999 7.364 1.00 46.34 154 PRO A N 1
ATOM 1287 C CA . PRO A 1 154 ? 15.338 -10.596 8.488 1.00 46.34 154 PRO A CA 1
ATOM 1288 C C . PRO A 1 154 ? 15.513 -9.777 9.770 1.00 46.34 154 PRO A C 1
ATOM 1290 O O . PRO A 1 154 ? 14.677 -9.864 10.666 1.00 46.34 154 PRO A O 1
ATOM 1293 N N . LEU A 1 155 ? 16.566 -8.955 9.852 1.00 43.31 155 LEU A N 1
ATOM 1294 C CA . LEU A 1 155 ? 16.810 -8.083 10.991 1.00 43.31 155 LEU A CA 1
ATOM 1295 C C . LEU A 1 155 ? 15.823 -6.909 11.017 1.00 43.31 155 LEU A C 1
ATOM 1297 O O . LEU A 1 155 ? 15.234 -6.633 12.059 1.00 43.31 155 LEU A O 1
ATOM 1301 N N . ALA A 1 156 ? 15.560 -6.291 9.863 1.00 44.28 156 ALA A N 1
ATOM 1302 C CA . ALA A 1 156 ? 14.616 -5.179 9.750 1.00 44.28 156 ALA A CA 1
ATOM 1303 C C . ALA A 1 156 ? 13.178 -5.600 10.110 1.00 44.28 156 ALA A C 1
ATOM 1305 O O . ALA A 1 156 ? 12.456 -4.847 10.760 1.00 44.28 156 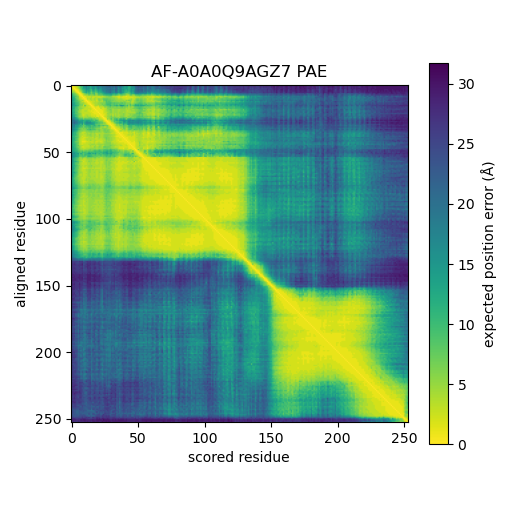ALA A O 1
ATOM 1306 N N . ALA A 1 157 ? 12.778 -6.823 9.748 1.00 48.66 157 ALA A N 1
ATOM 1307 C CA . ALA A 1 157 ? 11.467 -7.369 10.106 1.00 48.66 157 ALA A CA 1
ATOM 1308 C C . ALA A 1 157 ? 11.319 -7.615 11.622 1.00 48.66 157 ALA A C 1
ATOM 1310 O O . ALA A 1 157 ? 10.238 -7.434 12.184 1.00 48.66 157 ALA A O 1
ATOM 1311 N N . VAL A 1 158 ? 12.400 -8.016 12.299 1.00 51.41 158 VAL A N 1
ATOM 1312 C CA . VAL A 1 158 ? 12.410 -8.200 13.759 1.00 51.41 158 VAL A CA 1
ATOM 1313 C C . VAL A 1 158 ? 12.361 -6.852 14.479 1.00 51.41 158 VAL A C 1
ATOM 1315 O O . VAL A 1 158 ? 11.597 -6.709 15.431 1.00 51.41 158 VAL A O 1
ATOM 1318 N N . GLU A 1 159 ? 13.125 -5.861 14.016 1.00 53.34 159 GLU A N 1
ATOM 1319 C CA . GLU A 1 159 ? 13.117 -4.501 14.575 1.00 53.34 159 GLU A CA 1
ATOM 1320 C C . GLU A 1 159 ? 11.736 -3.845 14.460 1.00 53.34 159 GLU A C 1
ATOM 1322 O O . GLU A 1 159 ? 11.237 -3.274 15.429 1.00 53.34 159 GLU A O 1
ATOM 1327 N N . GLU A 1 160 ? 11.084 -3.980 13.303 1.00 60.47 160 GLU A N 1
ATOM 1328 C CA . GLU A 1 160 ? 9.740 -3.446 13.084 1.00 60.47 160 GLU A CA 1
ATOM 1329 C C . GLU A 1 160 ? 8.703 -4.109 13.996 1.00 60.47 160 GLU A C 1
ATOM 1331 O O . GLU A 1 160 ? 7.871 -3.425 14.597 1.00 60.47 160 GLU A O 1
ATOM 1336 N N . LYS A 1 161 ? 8.787 -5.435 14.161 1.00 67.12 161 LYS A N 1
ATOM 1337 C CA . LYS A 1 161 ? 7.899 -6.176 15.059 1.00 67.12 161 LYS A CA 1
ATOM 1338 C C . LYS A 1 161 ? 8.081 -5.762 16.521 1.00 67.12 161 LYS A C 1
ATOM 1340 O O . LYS A 1 161 ? 7.089 -5.563 17.214 1.00 67.12 161 LYS A O 1
ATOM 1345 N N . LEU A 1 162 ? 9.324 -5.606 16.982 1.00 66.94 162 LEU A N 1
ATOM 1346 C CA . LEU A 1 162 ? 9.614 -5.176 18.354 1.00 66.94 162 LEU A CA 1
ATOM 1347 C C . LEU A 1 162 ? 9.072 -3.772 18.635 1.00 66.94 162 LEU A C 1
ATOM 1349 O O . LEU A 1 162 ? 8.438 -3.558 19.667 1.00 66.94 162 LEU A O 1
ATOM 1353 N N . LEU A 1 163 ? 9.268 -2.839 17.698 1.00 73.50 163 LEU A N 1
ATOM 1354 C CA . LEU A 1 163 ? 8.729 -1.486 17.812 1.00 73.50 163 LEU A CA 1
ATOM 1355 C C . LEU A 1 163 ? 7.195 -1.498 17.842 1.00 73.50 163 LEU A C 1
ATOM 1357 O O . LEU A 1 163 ? 6.587 -0.784 18.637 1.00 73.50 163 LEU A O 1
ATOM 1361 N N . LEU A 1 164 ? 6.557 -2.315 16.999 1.00 78.44 164 LEU A N 1
ATOM 1362 C CA . LEU A 1 164 ? 5.105 -2.465 17.002 1.00 78.44 164 LEU A CA 1
ATOM 1363 C C . LEU A 1 164 ? 4.604 -2.996 18.350 1.00 78.44 164 LEU A C 1
ATOM 1365 O O . LEU A 1 164 ? 3.691 -2.407 18.923 1.00 78.44 164 LEU A O 1
ATOM 1369 N N . ASP A 1 165 ? 5.208 -4.059 18.880 1.00 78.75 165 ASP A N 1
ATOM 1370 C CA . ASP A 1 165 ? 4.810 -4.652 20.161 1.00 78.75 165 ASP A CA 1
ATOM 1371 C C . ASP A 1 165 ? 4.932 -3.648 21.323 1.00 78.75 165 ASP A C 1
ATOM 1373 O O . ASP A 1 165 ? 4.041 -3.580 22.176 1.00 78.75 165 ASP A O 1
ATOM 1377 N N . GLU A 1 166 ? 5.985 -2.826 21.333 1.00 81.56 166 GLU A N 1
ATOM 1378 C CA . GLU A 1 166 ? 6.183 -1.755 22.318 1.00 81.56 166 GLU A CA 1
ATOM 1379 C C . GLU A 1 166 ? 5.095 -0.676 22.207 1.00 81.56 166 GLU A C 1
ATOM 1381 O O . GLU A 1 166 ? 4.434 -0.348 23.196 1.00 81.56 166 GLU A O 1
ATOM 1386 N N . LEU A 1 167 ? 4.819 -0.199 20.990 1.00 85.00 167 LEU A N 1
ATOM 1387 C CA . LEU A 1 167 ? 3.763 0.785 20.736 1.00 85.00 167 LEU A CA 1
ATOM 1388 C C . LEU A 1 167 ? 2.380 0.266 21.141 1.00 85.00 167 LEU A C 1
ATOM 1390 O O . LEU A 1 167 ? 1.576 1.012 21.699 1.00 85.00 167 LEU A O 1
ATOM 1394 N N . VAL A 1 168 ? 2.096 -1.014 20.885 1.00 90.12 168 VAL A N 1
ATOM 1395 C CA . VAL A 1 168 ? 0.842 -1.648 21.305 1.00 90.12 168 VAL A CA 1
ATOM 1396 C C . VAL A 1 168 ? 0.776 -1.773 22.827 1.00 90.12 168 VAL A C 1
ATOM 1398 O O . VAL A 1 168 ? -0.294 -1.581 23.406 1.00 90.12 168 VAL A O 1
ATOM 1401 N N . ALA A 1 169 ? 1.889 -2.076 23.498 1.00 90.81 169 ALA A N 1
ATOM 1402 C CA . ALA A 1 169 ? 1.930 -2.202 24.953 1.00 90.81 169 ALA A CA 1
ATOM 1403 C C . ALA A 1 169 ? 1.588 -0.885 25.674 1.00 90.81 169 ALA A C 1
ATOM 1405 O O . ALA A 1 169 ? 0.909 -0.930 26.707 1.00 90.81 169 ALA A O 1
ATOM 1406 N N . GLU A 1 170 ? 1.988 0.258 25.104 1.00 90.31 170 GLU A N 1
ATOM 1407 C CA . GLU A 1 170 ? 1.704 1.602 25.628 1.00 90.31 170 GLU A CA 1
ATOM 1408 C C . GLU A 1 170 ? 0.239 2.045 25.486 1.00 90.31 170 GLU A C 1
ATOM 1410 O O . GLU A 1 170 ? -0.186 3.001 26.142 1.00 90.31 170 GLU A O 1
ATOM 1415 N N . LEU A 1 171 ? -0.557 1.377 24.646 1.00 92.19 171 LEU A N 1
ATOM 1416 C CA . LEU A 1 171 ? -1.952 1.759 24.443 1.00 92.19 171 LEU A CA 1
ATOM 1417 C C . LEU A 1 171 ? -2.811 1.490 25.694 1.00 92.19 171 LEU A C 1
ATOM 1419 O O . LEU A 1 171 ? -2.670 0.447 26.344 1.00 92.19 171 LEU A O 1
ATOM 1423 N N . PRO A 1 172 ? -3.766 2.384 26.015 1.00 94.38 172 PRO A N 1
ATOM 1424 C CA . PRO A 1 172 ? -4.718 2.151 27.093 1.00 94.38 172 PRO A CA 1
ATOM 1425 C C . PRO A 1 172 ? -5.732 1.062 26.716 1.00 94.38 172 PRO A C 1
ATOM 1427 O O . PRO A 1 172 ? -6.088 0.887 25.549 1.00 94.38 172 PRO A O 1
ATOM 1430 N N . GLU A 1 173 ? -6.283 0.367 27.712 1.00 92.50 173 GLU A N 1
ATOM 1431 C CA . GLU A 1 173 ? -7.484 -0.443 27.479 1.00 92.50 173 GLU A CA 1
ATOM 1432 C C . GLU A 1 173 ? -8.707 0.462 27.253 1.00 92.50 173 GLU A C 1
ATOM 1434 O O . GLU A 1 173 ? -8.814 1.521 27.879 1.00 92.50 173 GLU A O 1
ATOM 1439 N N . PRO A 1 174 ? -9.650 0.083 26.372 1.00 92.69 174 PRO A N 1
ATOM 1440 C CA . PRO A 1 174 ? -9.740 -1.191 25.642 1.00 92.69 174 PRO A CA 1
ATOM 1441 C C . PRO A 1 174 ? -9.009 -1.212 24.281 1.00 92.69 174 PRO A C 1
ATOM 1443 O O . PRO A 1 174 ? -9.099 -2.182 23.536 1.00 92.69 174 PRO A O 1
ATOM 1446 N N . GLN A 1 175 ? -8.320 -0.128 23.914 1.00 93.38 175 GLN A N 1
ATOM 1447 C CA . GLN A 1 175 ? -7.740 0.047 22.577 1.00 93.38 175 GLN A CA 1
ATOM 1448 C C . GLN A 1 175 ? -6.656 -0.985 22.275 1.00 93.38 175 GLN A C 1
ATOM 1450 O O . GLN A 1 175 ? -6.586 -1.499 21.161 1.00 93.38 175 GLN A O 1
ATOM 1455 N N . ARG A 1 176 ? -5.834 -1.308 23.276 1.00 95.50 176 ARG A N 1
ATOM 1456 C CA . ARG A 1 176 ? -4.795 -2.331 23.163 1.00 95.50 176 ARG A CA 1
ATOM 1457 C C . ARG A 1 176 ? -5.367 -3.704 22.809 1.00 95.50 176 ARG A C 1
ATOM 1459 O O . ARG A 1 176 ? -4.807 -4.363 21.937 1.00 95.50 176 ARG A O 1
ATOM 1466 N N . GLY A 1 177 ? -6.472 -4.111 23.439 1.00 91.31 177 GLY A N 1
ATOM 1467 C CA . GLY A 1 177 ? -7.192 -5.339 23.088 1.00 91.31 177 GLY A CA 1
ATOM 1468 C C . GLY A 1 177 ? -7.620 -5.358 21.620 1.00 91.31 177 GLY A C 1
ATOM 1469 O O . GLY A 1 177 ? -7.212 -6.246 20.877 1.00 91.31 177 GLY A O 1
ATOM 1470 N N . TYR A 1 178 ? -8.312 -4.306 21.168 1.00 93.06 178 TYR A N 1
ATOM 1471 C CA . TYR A 1 178 ? -8.785 -4.208 19.777 1.00 93.06 178 TYR A CA 1
ATOM 1472 C C . TYR A 1 178 ? -7.647 -4.287 18.763 1.00 93.06 178 TYR A C 1
ATOM 1474 O O . TYR A 1 178 ? -7.765 -4.924 17.722 1.00 93.06 178 TYR A O 1
ATOM 1482 N N . VAL A 1 179 ? -6.537 -3.615 19.060 1.00 89.31 179 VAL A N 1
ATOM 1483 C CA . VAL A 1 179 ? -5.344 -3.605 18.216 1.00 89.31 179 VAL A CA 1
ATOM 1484 C C . VAL A 1 179 ? -4.723 -4.999 18.142 1.00 89.31 179 VAL A C 1
ATOM 1486 O O . VAL A 1 179 ? -4.398 -5.440 17.046 1.00 89.31 179 VAL A O 1
ATOM 1489 N N . ARG A 1 180 ? -4.610 -5.726 19.260 1.00 87.62 180 ARG A N 1
ATOM 1490 C CA . ARG A 1 180 ? -4.078 -7.100 19.277 1.00 87.62 180 ARG A CA 1
ATOM 1491 C C . ARG A 1 180 ? -4.942 -8.077 18.487 1.00 87.62 180 ARG A C 1
ATOM 1493 O O . ARG A 1 180 ? -4.401 -8.835 17.693 1.00 87.62 180 ARG A O 1
ATOM 1500 N N . GLU A 1 181 ? -6.256 -8.038 18.673 1.00 84.50 181 GLU A N 1
ATOM 1501 C CA . GLU A 1 181 ? -7.194 -8.899 17.941 1.00 84.50 181 GLU A CA 1
ATOM 1502 C C . GLU A 1 181 ? -7.176 -8.569 16.442 1.00 84.50 181 GLU A C 1
ATOM 1504 O O . GLU A 1 181 ? -7.083 -9.458 15.599 1.00 84.50 181 GLU A O 1
ATOM 1509 N N . ARG A 1 182 ? -7.108 -7.277 16.092 1.00 84.44 182 ARG A N 1
ATOM 1510 C CA . ARG A 1 182 ? -6.960 -6.852 14.695 1.00 84.44 182 ARG A CA 1
ATOM 1511 C C . ARG A 1 182 ? -5.658 -7.352 14.065 1.00 84.44 182 ARG A C 1
ATOM 1513 O O . ARG A 1 182 ? -5.668 -7.729 12.896 1.00 84.44 182 ARG A O 1
ATOM 1520 N N . LEU A 1 183 ? -4.557 -7.350 14.819 1.00 76.88 183 LEU A N 1
ATOM 1521 C CA . LEU A 1 183 ? -3.262 -7.899 14.399 1.00 76.88 183 LEU A CA 1
ATOM 1522 C C . LEU A 1 183 ? -3.276 -9.434 14.300 1.00 76.88 183 LEU A C 1
ATOM 1524 O O . LEU A 1 183 ? -2.504 -9.991 13.527 1.00 76.88 183 LEU A O 1
ATOM 1528 N N . ALA A 1 184 ? -4.155 -10.108 15.046 1.00 76.31 184 ALA A N 1
ATOM 1529 C CA . ALA A 1 184 ? -4.384 -11.549 14.946 1.00 76.31 184 ALA A CA 1
ATOM 1530 C C . ALA A 1 184 ? -5.251 -11.950 13.735 1.00 76.31 184 ALA A C 1
ATOM 1532 O O . ALA A 1 184 ? -5.338 -13.134 13.423 1.00 76.31 184 ALA A O 1
ATOM 1533 N N . GLY A 1 185 ? -5.846 -10.977 13.035 1.00 73.69 185 GLY A N 1
ATOM 1534 C CA . GLY A 1 185 ? -6.617 -11.183 11.807 1.00 73.69 185 GLY A 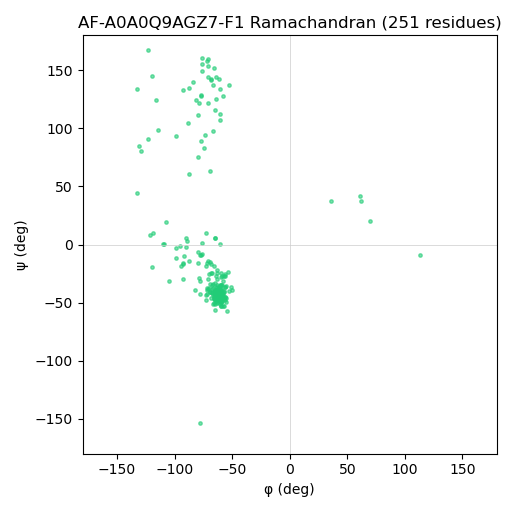CA 1
ATOM 1535 C C . GLY A 1 185 ? -8.111 -10.891 11.936 1.00 73.69 185 GLY A C 1
ATOM 1536 O O . GLY A 1 185 ? -8.785 -10.790 10.909 1.00 73.69 185 GLY A O 1
ATOM 1537 N N . ASP A 1 186 ? -8.614 -10.670 13.151 1.00 71.44 186 ASP A N 1
ATOM 1538 C CA . ASP A 1 186 ? -10.044 -10.494 13.398 1.00 71.44 186 ASP A CA 1
ATOM 1539 C C . ASP A 1 186 ? -10.586 -9.229 12.714 1.00 71.44 186 ASP A C 1
ATOM 1541 O O . ASP A 1 186 ? -9.926 -8.184 12.597 1.00 71.44 186 ASP A O 1
ATOM 1545 N N . THR A 1 187 ? -11.819 -9.317 12.229 1.00 80.44 187 THR A N 1
ATOM 1546 C CA . THR A 1 187 ? -12.571 -8.194 11.664 1.00 80.44 187 THR A CA 1
ATOM 1547 C C . THR A 1 187 ? -13.107 -7.275 12.765 1.00 80.44 187 THR A C 1
ATOM 1549 O O . THR A 1 187 ? -13.239 -7.655 13.925 1.00 80.44 187 THR A O 1
ATOM 1552 N N . VAL A 1 188 ? -13.458 -6.032 12.414 1.00 75.88 188 VAL A N 1
ATOM 1553 C CA . VAL A 1 188 ? -14.049 -5.071 13.372 1.00 75.88 188 VAL A CA 1
ATOM 1554 C C . VAL A 1 188 ? -15.356 -5.613 13.959 1.00 75.88 188 VAL A C 1
ATOM 1556 O O . VAL A 1 188 ? -15.668 -5.369 15.122 1.00 75.88 188 VAL A O 1
ATOM 1559 N N . GLU A 1 189 ? -16.111 -6.347 13.148 1.00 80.88 189 GLU A N 1
ATOM 1560 C CA . GLU A 1 189 ? -17.280 -7.137 13.513 1.00 80.88 189 GLU A CA 1
ATOM 1561 C C . GLU A 1 189 ? -16.995 -8.135 14.635 1.00 80.88 189 GLU A C 1
ATOM 1563 O O . GLU A 1 189 ? -17.661 -8.085 15.667 1.00 80.88 189 GLU A O 1
ATOM 1568 N N . GLU A 1 190 ? -16.020 -9.019 14.424 1.00 75.94 190 GLU A N 1
ATOM 1569 C CA . GLU A 1 190 ? -15.662 -10.090 15.359 1.00 75.94 190 GLU A CA 1
ATOM 1570 C C . GLU A 1 190 ? -15.122 -9.508 16.665 1.00 75.94 190 GLU A C 1
ATOM 1572 O O . GLU A 1 190 ? -15.571 -9.897 17.739 1.00 75.94 190 GLU A O 1
ATOM 1577 N N . ILE A 1 191 ? -14.263 -8.490 16.581 1.00 89.38 191 ILE A N 1
ATOM 1578 C CA . ILE A 1 191 ? -13.749 -7.750 17.744 1.00 89.38 191 ILE A CA 1
ATOM 1579 C C . ILE A 1 191 ? -14.898 -7.119 18.540 1.00 89.38 191 ILE A C 1
ATOM 1581 O O . ILE A 1 191 ? -14.926 -7.155 19.769 1.00 89.38 191 ILE A O 1
ATOM 1585 N N . ALA A 1 192 ? -15.875 -6.519 17.854 1.00 92.19 192 ALA A N 1
ATOM 1586 C CA . ALA A 1 192 ? -17.031 -5.910 18.504 1.00 92.19 192 ALA A CA 1
ATOM 1587 C C . ALA A 1 192 ? -17.890 -6.948 19.236 1.00 92.19 192 ALA A C 1
ATOM 1589 O O . ALA A 1 192 ? -18.324 -6.692 20.361 1.00 92.19 192 ALA A O 1
ATOM 1590 N N . GLU A 1 193 ? -18.090 -8.118 18.632 1.00 95.25 193 GLU A N 1
ATOM 1591 C CA . GLU A 1 193 ? -18.802 -9.236 19.248 1.00 95.25 193 GLU A CA 1
ATOM 1592 C C . GLU A 1 193 ? -18.050 -9.781 20.470 1.00 95.25 193 GLU A C 1
ATOM 1594 O O . GLU A 1 193 ? -18.625 -9.837 21.559 1.00 95.25 193 GLU A O 1
ATOM 1599 N N . GLN A 1 194 ? -16.754 -10.082 20.331 1.00 94.25 194 GLN A N 1
ATOM 1600 C CA . GLN A 1 194 ? -15.907 -10.598 21.412 1.00 94.25 194 GLN A CA 1
ATOM 1601 C C . GLN A 1 194 ? -15.808 -9.618 22.590 1.00 94.25 194 GLN A C 1
ATOM 1603 O O . GLN A 1 194 ? -15.931 -10.010 23.752 1.00 94.25 194 GLN A O 1
ATOM 1608 N N . ALA A 1 195 ? -15.646 -8.324 22.305 1.00 93.38 195 ALA A N 1
ATOM 1609 C CA . ALA A 1 195 ? -15.535 -7.287 23.326 1.00 93.38 195 ALA A CA 1
ATOM 1610 C C . ALA A 1 195 ? -16.888 -6.851 23.922 1.00 93.38 195 ALA A C 1
ATOM 1612 O O . ALA A 1 195 ? -16.910 -6.024 24.844 1.00 93.38 195 ALA A O 1
ATOM 1613 N N . GLY A 1 196 ? -18.018 -7.332 23.387 1.00 96.62 196 GLY A N 1
ATOM 1614 C CA . GLY A 1 196 ? -19.359 -6.902 23.790 1.00 96.62 196 GLY A CA 1
ATOM 1615 C C . GLY A 1 196 ? -19.612 -5.411 23.536 1.00 96.62 196 GLY A C 1
ATOM 1616 O O . GLY A 1 196 ? -20.216 -4.721 24.363 1.00 96.62 196 GLY A O 1
ATOM 1617 N N . ARG A 1 197 ? -19.100 -4.872 22.422 1.00 96.25 197 ARG A N 1
ATOM 1618 C CA . ARG A 1 197 ? -19.196 -3.452 22.040 1.00 96.25 197 ARG A CA 1
ATOM 1619 C C . ARG A 1 197 ? -19.845 -3.283 20.672 1.00 96.25 197 ARG A C 1
ATOM 1621 O O . ARG A 1 197 ? -20.023 -4.223 19.913 1.00 96.25 197 ARG A O 1
ATOM 1628 N N . SER A 1 198 ? -20.213 -2.047 20.339 1.00 96.94 198 SER A N 1
ATOM 1629 C CA . SER A 1 198 ? -20.685 -1.738 18.987 1.00 96.94 198 SER A CA 1
ATOM 1630 C C . SER A 1 198 ? -19.510 -1.658 18.006 1.00 96.94 198 SER A C 1
ATOM 1632 O O . SER A 1 198 ? -18.427 -1.194 18.374 1.00 96.94 198 SER A O 1
ATOM 1634 N N . LYS A 1 199 ? -19.744 -2.004 16.733 1.00 92.31 199 LYS A N 1
ATOM 1635 C CA . LYS A 1 199 ? -18.751 -1.834 15.655 1.00 92.31 199 LYS A CA 1
ATOM 1636 C C . LYS A 1 199 ? -18.207 -0.405 15.578 1.00 92.31 199 LYS A C 1
ATOM 1638 O O . LYS A 1 199 ? -17.010 -0.212 15.395 1.00 92.31 199 LYS A O 1
ATOM 1643 N N . SER A 1 200 ? -19.074 0.598 15.766 1.00 89.88 200 SER A N 1
ATOM 1644 C CA . SER A 1 200 ? -18.675 2.015 15.767 1.00 89.88 200 SER A CA 1
ATOM 1645 C C . SER A 1 200 ? -17.675 2.308 16.884 1.00 89.88 200 SER A C 1
ATOM 1647 O O . SER A 1 200 ? -16.656 2.949 16.650 1.00 89.88 200 SER A O 1
ATOM 1649 N N . THR A 1 201 ? -17.922 1.785 18.088 1.00 93.62 201 THR A N 1
ATOM 1650 C CA . THR A 1 201 ? -17.032 1.959 19.243 1.00 93.62 201 THR A CA 1
ATOM 1651 C C . THR A 1 201 ? -15.663 1.324 19.006 1.00 93.62 201 THR A C 1
ATOM 1653 O O . THR A 1 201 ? -14.647 1.949 19.307 1.00 93.62 201 THR A O 1
ATOM 1656 N N . VAL A 1 202 ? -15.619 0.113 18.442 1.00 90.75 202 VAL A N 1
ATOM 1657 C CA . VAL A 1 202 ? -14.356 -0.557 18.095 1.00 90.75 202 VAL A CA 1
ATOM 1658 C C . VAL A 1 202 ? -13.617 0.209 17.001 1.00 90.75 202 VAL A C 1
ATOM 1660 O O . VAL A 1 202 ? -12.428 0.481 17.146 1.00 90.75 202 VAL A O 1
ATOM 1663 N N . SER A 1 203 ? -14.316 0.632 15.945 1.00 81.25 203 SER A N 1
ATOM 1664 C CA . SER A 1 203 ? -13.726 1.410 14.850 1.00 81.25 203 SER A CA 1
ATOM 1665 C C . SER A 1 203 ? -13.134 2.737 15.338 1.00 81.25 203 SER A C 1
ATOM 1667 O O . SER A 1 203 ? -12.025 3.110 14.947 1.00 81.25 203 SER A O 1
ATOM 1669 N N . GLU A 1 204 ? -13.838 3.457 16.215 1.00 88.06 204 GLU A N 1
ATOM 1670 C CA . GLU A 1 204 ? -13.317 4.672 16.850 1.00 88.06 204 GLU A CA 1
ATOM 1671 C C . GLU A 1 204 ? -12.120 4.377 17.760 1.00 88.06 204 GLU A C 1
ATOM 1673 O O . GLU A 1 204 ? -11.141 5.123 17.744 1.00 88.06 204 GLU A O 1
ATOM 1678 N N . GLY A 1 205 ? -12.177 3.288 18.532 1.00 89.94 205 GLY A N 1
ATOM 1679 C CA . GLY A 1 205 ? -11.086 2.838 19.394 1.00 89.94 205 GLY A CA 1
ATOM 1680 C C . GLY A 1 205 ? -9.815 2.543 18.603 1.00 89.94 205 GLY A C 1
ATOM 1681 O O . GLY A 1 205 ? -8.760 3.083 18.929 1.00 89.94 205 GLY A O 1
ATOM 1682 N N . LEU A 1 206 ? -9.932 1.772 17.520 1.00 88.00 206 LEU A N 1
ATOM 1683 C CA . LEU A 1 206 ? -8.843 1.502 16.583 1.00 88.00 206 LEU A CA 1
ATOM 1684 C C . LEU A 1 206 ? -8.321 2.800 15.962 1.00 88.00 206 LEU A C 1
ATOM 1686 O O . LEU A 1 206 ? -7.117 3.032 15.940 1.00 88.00 206 LEU A O 1
ATOM 1690 N N . THR A 1 207 ? -9.205 3.700 15.528 1.00 82.00 207 THR A N 1
ATOM 1691 C CA . THR A 1 207 ? -8.788 4.990 14.955 1.00 82.00 207 THR A CA 1
ATOM 1692 C C . THR A 1 207 ? -7.954 5.800 15.949 1.00 82.00 207 THR A C 1
ATOM 1694 O O . THR A 1 207 ? -6.874 6.275 15.596 1.00 82.00 207 THR A O 1
ATOM 1697 N N . ARG A 1 208 ? -8.396 5.908 17.208 1.00 88.19 208 ARG A N 1
ATOM 1698 C CA . ARG A 1 208 ? -7.645 6.607 18.265 1.00 88.19 208 ARG A CA 1
ATOM 1699 C C . ARG A 1 208 ? -6.312 5.929 18.555 1.00 88.19 208 ARG A C 1
ATOM 1701 O O . ARG A 1 208 ? -5.296 6.614 18.569 1.00 88.19 208 ARG A O 1
ATOM 1708 N N . ALA A 1 209 ? -6.309 4.603 18.674 1.00 88.12 209 ALA A N 1
ATOM 1709 C CA . ALA A 1 209 ? -5.098 3.819 18.883 1.00 88.12 209 ALA A CA 1
ATOM 1710 C C . ALA A 1 209 ? -4.051 4.097 17.797 1.00 88.12 209 ALA A C 1
ATOM 1712 O O . ALA A 1 209 ? -2.888 4.363 18.090 1.00 88.12 209 ALA A O 1
ATOM 1713 N N . THR A 1 210 ? -4.474 4.111 16.528 1.00 81.88 210 THR A N 1
ATOM 1714 C CA . THR A 1 210 ? -3.573 4.419 15.410 1.00 81.88 210 THR A CA 1
ATOM 1715 C C . THR A 1 210 ? -3.073 5.859 15.426 1.00 81.88 210 THR A C 1
ATOM 1717 O O . THR A 1 210 ? -1.928 6.098 15.052 1.00 81.88 210 THR A O 1
ATOM 1720 N N . GLY A 1 211 ? -3.893 6.813 15.875 1.00 77.75 211 GLY A N 1
ATOM 1721 C CA . GLY A 1 211 ? -3.465 8.192 16.106 1.00 77.75 211 GLY A CA 1
ATOM 1722 C C . GLY A 1 211 ? -2.347 8.263 17.144 1.00 77.75 211 GLY A C 1
ATOM 1723 O O . GLY A 1 211 ? -1.281 8.800 16.855 1.00 77.75 211 GLY A O 1
ATOM 1724 N N . THR A 1 212 ? -2.546 7.627 18.299 1.00 85.56 212 THR A N 1
ATOM 1725 C CA . THR A 1 212 ? -1.559 7.586 19.385 1.00 85.56 212 THR A CA 1
ATOM 1726 C C . THR A 1 212 ? -0.257 6.910 18.956 1.00 85.56 212 THR A C 1
ATOM 1728 O O . THR A 1 212 ? 0.819 7.473 19.151 1.00 85.56 212 THR A O 1
ATOM 1731 N N . MET A 1 213 ? -0.329 5.746 18.299 1.00 84.88 213 MET A N 1
ATOM 1732 C CA . MET A 1 213 ? 0.868 5.060 17.794 1.00 84.88 213 MET A CA 1
ATOM 1733 C C . MET A 1 213 ? 1.626 5.920 16.773 1.00 84.88 213 MET A C 1
ATOM 1735 O O . MET A 1 213 ? 2.852 5.989 16.810 1.00 84.88 213 MET A O 1
ATOM 1739 N N . ARG A 1 214 ? 0.920 6.639 15.889 1.00 76.62 214 ARG A N 1
ATOM 1740 C CA . ARG A 1 214 ? 1.548 7.562 14.929 1.00 76.62 214 ARG A CA 1
ATOM 1741 C C . ARG A 1 214 ? 2.267 8.713 15.621 1.00 76.62 214 ARG A C 1
ATOM 1743 O O . ARG A 1 214 ? 3.381 9.047 15.228 1.00 76.62 214 ARG A O 1
ATOM 1750 N N . GLU A 1 215 ? 1.650 9.323 16.625 1.00 77.75 215 GLU A N 1
ATOM 1751 C CA . GLU A 1 215 ? 2.270 10.412 17.386 1.00 77.75 215 GLU A CA 1
ATOM 1752 C C . GLU A 1 215 ? 3.558 9.951 18.073 1.00 77.75 215 GLU A C 1
ATOM 1754 O O . GLU A 1 215 ? 4.580 10.632 17.965 1.00 77.75 215 GLU A O 1
ATOM 1759 N N . ARG A 1 216 ? 3.541 8.757 18.678 1.00 79.38 216 ARG A N 1
ATOM 1760 C CA . ARG A 1 216 ? 4.723 8.136 19.290 1.00 79.38 216 ARG A CA 1
ATOM 1761 C C . ARG A 1 216 ? 5.829 7.854 18.290 1.00 79.38 216 ARG A C 1
ATOM 1763 O O . ARG A 1 216 ? 6.971 8.243 18.507 1.00 79.38 216 ARG A O 1
ATOM 1770 N N . VAL A 1 217 ? 5.494 7.268 17.148 1.00 75.31 217 VAL A N 1
ATOM 1771 C CA . VAL A 1 217 ? 6.470 7.026 16.081 1.00 75.31 217 VAL A CA 1
ATOM 1772 C C . VAL A 1 217 ? 7.070 8.337 15.565 1.00 75.31 217 VAL A C 1
ATOM 1774 O O . VAL A 1 217 ? 8.282 8.429 15.379 1.00 75.31 217 VAL A O 1
ATOM 1777 N N . ALA A 1 218 ? 6.262 9.386 15.380 1.00 69.88 218 ALA A N 1
ATOM 1778 C CA . ALA A 1 218 ? 6.758 10.707 14.983 1.00 69.88 218 ALA A CA 1
ATOM 1779 C C . ALA A 1 218 ? 7.650 11.354 16.056 1.00 69.88 218 ALA A C 1
ATOM 1781 O O . ALA A 1 218 ? 8.568 12.112 15.739 1.00 69.88 218 ALA A O 1
ATOM 1782 N N . GLU A 1 219 ? 7.374 11.107 17.332 1.00 73.75 219 GLU A N 1
ATOM 1783 C CA . GLU A 1 219 ? 8.209 11.536 18.450 1.00 73.75 219 GLU A CA 1
ATOM 1784 C C . GLU A 1 219 ? 9.563 10.815 18.447 1.00 73.75 219 GLU A C 1
ATOM 1786 O O . GLU A 1 219 ? 10.597 11.485 18.399 1.00 73.75 219 GLU A O 1
ATOM 1791 N N . ILE A 1 220 ? 9.570 9.482 18.367 1.00 73.00 220 ILE A N 1
ATOM 1792 C CA . ILE A 1 220 ? 10.790 8.665 18.252 1.00 73.00 220 ILE A CA 1
ATOM 1793 C C . ILE A 1 220 ? 11.615 9.106 17.037 1.00 73.00 220 ILE A C 1
ATOM 1795 O O . ILE A 1 220 ? 12.821 9.333 17.142 1.00 73.00 220 ILE A O 1
ATOM 1799 N N . ALA A 1 221 ? 10.963 9.320 15.893 1.00 68.38 221 ALA A N 1
ATOM 1800 C CA . ALA A 1 221 ? 11.605 9.792 14.674 1.00 68.38 221 ALA A CA 1
ATOM 1801 C C . ALA A 1 221 ? 12.301 11.147 14.847 1.00 68.38 221 ALA A C 1
ATOM 1803 O O . ALA A 1 221 ? 13.436 11.328 14.398 1.00 68.38 221 ALA A O 1
ATOM 1804 N N . ARG A 1 222 ? 11.646 12.099 15.525 1.00 73.75 222 ARG A N 1
ATOM 1805 C CA . ARG A 1 222 ? 12.239 13.407 15.837 1.00 73.75 222 ARG A CA 1
ATOM 1806 C C . ARG A 1 222 ? 13.444 13.266 16.760 1.00 73.75 222 ARG A C 1
ATOM 1808 O O . ARG A 1 222 ? 14.464 13.899 16.496 1.00 73.75 222 ARG A O 1
ATOM 1815 N N . TYR A 1 223 ? 13.358 12.426 17.792 1.00 76.62 223 TYR A N 1
ATOM 1816 C CA . TYR A 1 223 ? 14.485 12.167 18.690 1.00 76.62 223 TYR A CA 1
ATOM 1817 C C . TYR A 1 223 ? 15.672 11.538 17.964 1.00 76.62 223 TYR A C 1
ATOM 1819 O O . TYR A 1 223 ? 16.798 12.006 18.131 1.00 76.62 223 TYR A O 1
ATOM 1827 N N . MET A 1 224 ? 15.435 10.546 17.104 1.00 70.75 224 MET A N 1
ATOM 1828 C CA . MET A 1 224 ? 16.495 9.953 16.287 1.00 70.75 224 MET A CA 1
ATOM 1829 C C . MET A 1 224 ? 17.112 10.971 15.327 1.00 70.75 224 MET A C 1
ATOM 1831 O O . MET A 1 224 ? 18.334 11.062 15.238 1.00 70.75 224 MET A O 1
A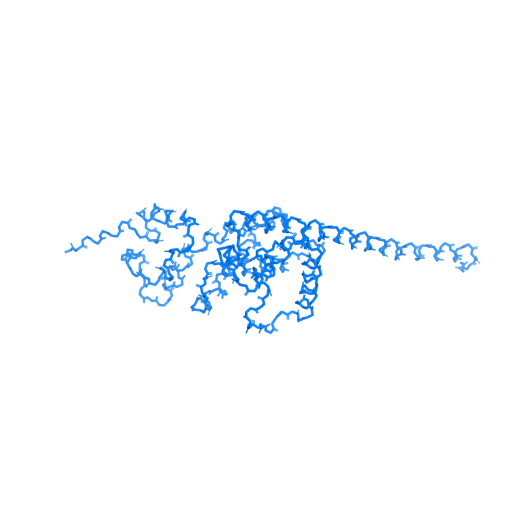TOM 1835 N N . SER A 1 225 ? 16.292 11.786 14.657 1.00 66.56 225 SER A N 1
ATOM 1836 C CA . SER A 1 225 ? 16.788 12.853 13.782 1.00 66.56 225 SER A CA 1
ATOM 1837 C C . SER A 1 225 ? 17.669 13.844 14.546 1.00 66.56 225 SER A C 1
ATOM 1839 O O . SER A 1 225 ? 18.739 14.203 14.060 1.00 66.56 225 SER A O 1
ATOM 1841 N N . LEU A 1 226 ? 17.255 14.269 15.743 1.00 73.50 226 LEU A N 1
ATOM 1842 C CA . LEU A 1 226 ? 18.055 15.150 16.595 1.00 73.50 226 LEU A CA 1
ATOM 1843 C C . LEU A 1 226 ? 19.365 14.477 17.014 1.00 73.50 226 LEU A C 1
ATOM 1845 O O . LEU A 1 226 ? 20.429 15.078 16.882 1.00 73.50 226 LEU A O 1
ATOM 1849 N N . MET A 1 227 ? 19.314 13.221 17.454 1.00 76.75 227 MET A N 1
ATOM 1850 C CA . MET A 1 227 ? 20.504 12.474 17.859 1.00 76.75 227 MET A CA 1
ATOM 1851 C C . MET A 1 227 ? 21.521 12.373 16.714 1.00 76.75 227 MET A C 1
ATOM 1853 O O . MET A 1 227 ? 22.700 12.650 16.922 1.00 76.75 227 MET A O 1
ATOM 1857 N N . LEU A 1 228 ? 21.069 12.069 15.494 1.00 71.06 228 LEU A N 1
ATOM 1858 C CA . LEU A 1 228 ? 21.927 12.031 14.308 1.00 71.06 228 LEU A CA 1
ATOM 1859 C C . LEU A 1 228 ? 22.545 13.402 14.001 1.00 71.06 228 LEU A C 1
ATOM 1861 O O . LEU A 1 228 ? 23.744 13.478 13.744 1.00 71.06 228 LEU A O 1
ATOM 1865 N N . THR A 1 229 ? 21.778 14.494 14.107 1.00 77.94 229 THR A N 1
ATOM 1866 C CA . THR A 1 229 ? 22.333 15.848 13.915 1.00 77.94 229 THR A CA 1
ATOM 1867 C C . THR A 1 229 ? 23.377 16.219 14.969 1.00 77.94 229 THR A C 1
ATOM 1869 O O . THR A 1 229 ? 24.382 16.846 14.638 1.00 77.94 229 THR A O 1
ATOM 1872 N N . VAL A 1 230 ? 23.190 15.800 16.226 1.00 80.56 230 VAL A N 1
ATOM 1873 C CA . VAL A 1 230 ? 24.177 16.005 17.298 1.00 80.56 230 VAL A CA 1
ATOM 1874 C C . VAL A 1 230 ? 25.439 15.196 17.023 1.00 80.56 230 VAL A C 1
ATOM 1876 O O . VAL A 1 230 ? 26.536 15.731 17.151 1.00 80.56 230 VAL A O 1
ATOM 1879 N N . LEU A 1 231 ? 25.307 13.937 16.600 1.00 81.12 231 LEU A N 1
ATOM 1880 C CA . LEU A 1 231 ? 26.452 13.104 16.231 1.00 81.12 231 LEU A CA 1
ATOM 1881 C C . LEU A 1 231 ? 27.241 13.701 15.061 1.00 81.12 231 LEU A C 1
ATOM 1883 O O . LEU A 1 231 ? 28.468 13.737 15.124 1.00 81.12 231 LEU A O 1
ATOM 1887 N N . ASP A 1 232 ? 26.569 14.225 14.034 1.00 77.88 232 ASP A N 1
ATOM 1888 C CA . ASP A 1 232 ? 27.238 14.916 12.927 1.00 77.88 232 ASP A CA 1
ATOM 1889 C C . ASP A 1 232 ? 27.940 16.203 13.378 1.00 77.88 232 ASP A C 1
ATOM 1891 O O . ASP A 1 232 ? 29.079 16.457 12.976 1.00 77.88 232 ASP A O 1
ATOM 1895 N N . LEU A 1 233 ? 27.312 16.985 14.263 1.00 85.19 233 LEU A N 1
ATOM 1896 C CA . LEU A 1 233 ? 27.924 18.180 14.842 1.00 85.19 233 LEU A CA 1
ATOM 1897 C C . LEU A 1 233 ? 29.175 17.826 15.653 1.00 85.19 233 LEU A C 1
ATOM 1899 O O . LEU A 1 233 ? 30.219 18.446 15.468 1.00 85.19 233 LEU A O 1
ATOM 1903 N N . VAL A 1 234 ? 29.095 16.813 16.519 1.00 86.62 234 VAL A N 1
ATOM 1904 C CA . VAL A 1 234 ? 30.224 16.322 17.323 1.00 86.62 234 VAL A CA 1
ATOM 1905 C C . VAL A 1 234 ? 31.340 15.805 16.415 1.00 86.62 234 VAL A C 1
ATOM 1907 O O . VAL A 1 234 ? 32.505 16.158 16.607 1.00 86.62 234 VAL A O 1
ATOM 1910 N N . ARG A 1 235 ? 30.990 15.036 15.377 1.00 90.50 235 ARG A N 1
ATOM 1911 C CA . ARG A 1 235 ? 31.935 14.512 14.384 1.00 90.50 235 ARG A CA 1
ATOM 1912 C C . ARG A 1 235 ? 32.686 15.622 13.651 1.00 90.50 235 ARG A C 1
ATOM 1914 O O . ARG A 1 235 ? 33.856 15.430 13.334 1.00 90.50 235 ARG A O 1
ATOM 1921 N N . TRP A 1 236 ? 32.048 16.763 13.391 1.00 92.62 236 TRP A N 1
ATOM 1922 C CA . TRP A 1 236 ? 32.694 17.921 12.767 1.00 92.62 236 TRP A CA 1
ATOM 1923 C C . TRP A 1 236 ? 33.470 18.792 13.767 1.00 92.62 236 TRP A C 1
ATOM 1925 O O . TRP A 1 236 ? 34.573 19.248 13.468 1.00 92.62 236 TRP A O 1
ATOM 1935 N N . ALA A 1 237 ? 32.931 18.996 14.969 1.00 87.31 237 ALA A N 1
ATOM 1936 C CA . ALA A 1 237 ? 33.519 19.869 15.979 1.00 87.31 237 ALA A CA 1
ATOM 1937 C C . ALA A 1 237 ? 34.812 19.293 16.573 1.00 87.31 237 ALA A C 1
ATOM 1939 O O . ALA A 1 237 ? 35.753 20.045 16.818 1.00 87.31 237 ALA A O 1
ATOM 1940 N N . ILE A 1 238 ? 34.892 17.971 16.774 1.00 93.06 238 ILE A N 1
ATOM 1941 C CA . ILE A 1 238 ? 36.077 17.318 17.352 1.00 93.06 238 ILE A CA 1
ATOM 1942 C C . ILE A 1 238 ? 37.348 17.590 16.517 1.00 93.06 238 ILE A C 1
ATOM 1944 O O . ILE A 1 238 ? 38.311 18.097 17.091 1.00 93.06 238 ILE A O 1
ATOM 1948 N N . PRO A 1 239 ? 37.392 17.338 15.190 1.00 92.12 239 PRO A N 1
ATOM 1949 C CA . PRO A 1 239 ? 38.559 17.657 14.365 1.00 92.12 239 PRO A CA 1
ATOM 1950 C C . PRO A 1 239 ? 38.959 19.134 14.404 1.00 92.12 239 PRO A C 1
ATOM 1952 O O . PRO A 1 239 ? 40.147 19.441 14.470 1.00 92.12 239 PRO A O 1
ATOM 1955 N N . VAL A 1 240 ? 37.983 20.049 14.391 1.00 93.38 240 VAL A N 1
ATOM 1956 C CA . VAL A 1 240 ? 38.233 21.499 14.441 1.00 93.38 240 VAL A CA 1
ATOM 1957 C C . VAL A 1 240 ? 38.848 21.899 15.781 1.00 93.38 240 VAL A C 1
ATOM 1959 O O . VAL A 1 240 ? 39.830 22.639 15.812 1.00 93.38 240 VAL A O 1
ATOM 1962 N N . LEU A 1 241 ? 38.317 21.372 16.887 1.00 93.56 241 LEU A N 1
ATOM 1963 C CA . LEU A 1 241 ? 38.854 21.606 18.226 1.00 93.56 241 LEU A CA 1
ATOM 1964 C C . LEU A 1 241 ? 40.260 21.015 18.386 1.00 93.56 241 LEU A C 1
ATOM 1966 O O . LEU A 1 241 ? 41.127 21.675 18.952 1.00 93.56 241 LEU A O 1
ATOM 1970 N N . ILE A 1 242 ? 40.510 19.815 17.852 1.00 92.50 242 ILE A N 1
ATOM 1971 C CA . ILE A 1 242 ? 41.845 19.198 17.839 1.00 92.50 242 ILE A CA 1
ATOM 1972 C C . ILE A 1 242 ? 42.826 20.062 17.039 1.00 92.50 242 ILE A C 1
ATOM 1974 O O . ILE A 1 242 ? 43.911 20.356 17.533 1.00 92.50 242 ILE A O 1
ATOM 1978 N N . ALA A 1 243 ? 42.452 20.514 15.839 1.00 92.31 243 ALA A N 1
ATOM 1979 C CA . ALA A 1 243 ? 43.300 21.373 15.015 1.00 92.31 243 ALA A CA 1
ATOM 1980 C C . ALA A 1 243 ? 43.615 22.710 15.708 1.00 92.31 243 ALA A C 1
ATOM 1982 O O . ALA A 1 243 ? 44.764 23.148 15.710 1.00 92.31 243 ALA A O 1
ATOM 1983 N N . ALA A 1 244 ? 42.621 23.328 16.354 1.00 91.69 244 ALA A N 1
ATOM 1984 C CA . ALA A 1 244 ? 42.809 24.552 17.128 1.00 91.69 244 ALA A CA 1
ATOM 1985 C C . ALA A 1 244 ? 43.729 24.339 18.345 1.00 91.69 244 ALA A C 1
ATOM 1987 O O . ALA A 1 244 ? 44.604 25.164 18.602 1.00 91.69 244 ALA A O 1
ATOM 1988 N N . LEU A 1 245 ? 43.577 23.221 19.066 1.00 94.38 245 LEU A N 1
ATOM 1989 C CA . LEU A 1 245 ? 44.455 22.849 20.181 1.00 94.38 245 LEU A CA 1
ATOM 1990 C C . LEU A 1 245 ? 45.899 22.614 19.722 1.00 94.38 245 LEU A C 1
ATOM 1992 O O . LEU A 1 245 ? 46.822 23.102 20.369 1.00 94.38 245 LEU A O 1
ATOM 1996 N N . LEU A 1 246 ? 46.106 21.916 18.602 1.00 92.44 246 LEU A N 1
ATOM 1997 C CA . LEU A 1 246 ? 47.439 21.692 18.029 1.00 92.44 246 LEU A CA 1
ATOM 1998 C C . LEU A 1 246 ? 48.104 23.006 17.596 1.00 92.44 246 LEU A C 1
ATOM 2000 O O . LEU A 1 246 ? 49.288 23.208 17.871 1.00 92.44 246 LEU A O 1
ATOM 2004 N N . ALA A 1 247 ? 47.337 23.920 16.992 1.00 90.00 247 ALA A N 1
ATOM 2005 C CA . ALA A 1 247 ? 47.821 25.249 16.627 1.00 90.00 247 ALA A CA 1
ATOM 2006 C C . ALA A 1 247 ? 48.210 26.087 17.861 1.00 90.00 247 ALA A C 1
ATOM 2008 O O . ALA A 1 247 ? 49.246 26.748 17.852 1.00 90.00 247 ALA A O 1
ATOM 2009 N N . LEU A 1 248 ? 47.421 26.029 18.942 1.00 91.25 248 LEU A N 1
ATOM 2010 C CA . LEU A 1 248 ? 47.709 26.734 20.199 1.00 91.25 248 LEU A CA 1
ATOM 2011 C C . LEU A 1 248 ? 48.922 26.168 20.946 1.00 91.25 248 LEU A C 1
ATOM 2013 O O . LEU A 1 248 ? 49.655 26.923 21.580 1.00 91.25 248 LEU A O 1
ATOM 2017 N N . LEU A 1 249 ? 49.151 24.855 20.869 1.00 91.81 249 LEU A N 1
ATOM 2018 C CA . LEU A 1 249 ? 50.294 24.192 21.503 1.00 91.81 249 LEU A CA 1
ATOM 2019 C C . LEU A 1 249 ? 51.618 24.398 20.748 1.00 91.81 249 LEU A C 1
ATOM 2021 O O . LEU A 1 249 ? 52.645 23.879 21.179 1.00 91.81 249 LEU A O 1
ATOM 2025 N N . GLY A 1 250 ? 51.624 25.158 19.648 1.00 74.88 250 GLY A N 1
ATOM 2026 C CA . GLY A 1 250 ? 52.851 25.480 18.918 1.00 74.88 250 GLY A CA 1
ATOM 2027 C C . GLY A 1 250 ? 53.463 24.283 18.190 1.00 74.88 250 GLY A C 1
ATOM 2028 O O . GLY A 1 250 ? 54.639 24.316 17.841 1.00 74.88 250 GLY A O 1
ATOM 2029 N N . ILE A 1 251 ? 52.676 23.235 17.926 1.00 58.72 251 ILE A N 1
ATOM 2030 C CA . ILE A 1 251 ? 53.059 22.139 17.029 1.00 58.72 251 ILE A CA 1
ATOM 2031 C C . ILE A 1 251 ? 52.644 22.542 15.608 1.00 58.72 251 ILE A C 1
ATOM 2033 O O . ILE A 1 251 ? 51.798 21.926 14.968 1.00 58.72 251 ILE A O 1
ATOM 2037 N N . LEU A 1 252 ? 53.208 23.649 15.142 1.00 49.38 252 LEU A N 1
ATOM 2038 C CA . LEU A 1 252 ? 53.259 24.019 13.735 1.00 49.38 252 LEU A CA 1
ATOM 2039 C C . LEU A 1 252 ? 54.744 24.190 13.425 1.00 49.38 252 LEU A C 1
ATOM 2041 O O . LEU A 1 252 ? 55.338 25.234 13.685 1.00 49.38 252 LEU A O 1
ATOM 2045 N N . LEU A 1 253 ? 55.325 23.073 12.989 1.00 49.72 253 LEU A N 1
ATOM 2046 C CA . LEU A 1 253 ? 56.538 23.030 12.179 1.00 49.72 253 LEU A CA 1
ATOM 2047 C C . LEU A 1 253 ? 56.248 23.686 10.825 1.00 49.72 253 LEU A C 1
ATOM 2049 O O . LEU A 1 253 ? 55.142 23.429 10.292 1.00 49.72 253 LEU A O 1
#

Sequence (253 aa):
MLKNNSTHCLGWCEDSQEARAAFLHRDNDAQRPKRVYEDRAWWCPACWREDSAGAYDRFHDLYEPRLRRHVARKTRAFFPPHLRADVTEEVTADTMRDIWKRWGGFVTPEHAMYTIAHRKLLKRIPKKDRPLMLPFSELAEILPDSEQHPEDDPLAAVEEKLLLDELVAELPEPQRGYVRERLAGDTVEEIAEQAGRSKSTVSEGLTRATGTMRERVAEIARYMSLMLTVLDLVRWAIPVLIAALLALLGILL

Secondary structure (DSSP, 8-state):
------TT--SSSGGGHHHHHHHHT---GGGPPTTTTT-GGGS-TTT---SHHHHHHHHHHHHHHHHHHHHHHHHHHHS-GGGHHHHHHHHHHHHHHHHHHHGGG-SSHHHHHHHHHHHHHHHHS-GGGS-S---HHHHTTTS-SS---TTS-HHHHHHHHHHHHHHHHTSPTTHHHHHHHHHHT--HHHHHHHTT--HHHHHHHHHHHHHHHHHHHHHHHHHHHHHHHHHHHHHHHHHHHHHHHHHHTT---

Radius of gyration: 25.41 Å; Cα contacts (8 Å, |Δi|>4): 168; chains: 1; bounding box: 83×44×65 Å